Protein AF-A0A7C0UA45-F1 (afdb_monomer_lite)

Sequence (236 aa):
MNRAIDKLARYILLSPTHILISHQMMKLFKVNTFFPIVLLCSSLFSGCSTPKRYEKISPAFLVEKSHISLGYSVQVGAFSGLQNAAQLARCLQTQGIWAFYFKDSSGLYKVRFGNFPSRSFALNRARSLQRRGIIQKFYIIKPEPLARILSTKRGKTKLRNRIVRTAYSFIGLPYRWGGESPGTGFDCSGFTMAVYRLNGLNLPRSSYQQWRYGIPVSEGHLRAGDLVFFGTSGHG

Radius of gyration: 22.46 Å; chains: 1; bounding box: 45×49×75 Å

Secondary structure (DSSP, 8-state):
-THHHHHHHHHTT--SS--------S--------------------------------GGG---GGGSB--EEEEEEEESSHHHHHHHHHHHHHTT--EEEEE-TTS-EEEEEEEESSHHHHHHHHHHHHHTTS-S--EEEPPP-HHHHHTSHHHHHHHHHHHHHHHHTTTTPPB-TT-EETTTEE-HHHHHHHHHHHTTB---SSHHHHHTSS----GGG--TT------S----

pLDDT: mean 71.96, std 23.28, range [24.5, 98.12]

Structure (mmCIF, N/CA/C/O backbone):
data_AF-A0A7C0UA45-F1
#
_entry.id   AF-A0A7C0UA45-F1
#
loop_
_atom_site.group_PDB
_atom_site.id
_atom_site.type_symbol
_atom_site.label_atom_id
_atom_site.label_alt_id
_atom_site.label_comp_id
_atom_site.label_asym_id
_atom_site.label_entity_id
_atom_site.label_seq_id
_atom_site.pdbx_PDB_ins_code
_atom_site.Cartn_x
_atom_site.Cartn_y
_atom_site.Cartn_z
_atom_site.occupancy
_atom_site.B_iso_or_equiv
_atom_site.auth_seq_id
_atom_site.auth_comp_id
_atom_site.auth_asym_id
_atom_site.auth_atom_id
_atom_site.pdbx_PDB_model_num
ATOM 1 N N . MET A 1 1 ? -14.592 7.787 -19.543 1.00 41.22 1 MET A N 1
ATOM 2 C CA . MET A 1 1 ? -13.803 8.248 -18.376 1.00 41.22 1 MET A CA 1
ATOM 3 C C . MET A 1 1 ? -13.215 7.120 -17.510 1.00 41.22 1 MET A C 1
ATOM 5 O O . MET A 1 1 ? -12.116 7.313 -17.018 1.00 41.22 1 MET A O 1
ATOM 9 N N . ASN A 1 2 ? -13.825 5.926 -17.401 1.00 43.00 2 ASN A N 1
ATOM 10 C CA . ASN A 1 2 ? -13.278 4.793 -16.608 1.00 43.00 2 ASN A CA 1
ATOM 11 C C . ASN A 1 2 ? -12.119 4.003 -17.265 1.00 43.00 2 ASN A C 1
ATOM 13 O O . ASN A 1 2 ? -11.474 3.188 -16.619 1.00 43.00 2 ASN A O 1
ATOM 17 N N . ARG A 1 3 ? -11.796 4.264 -18.542 1.00 43.97 3 ARG A N 1
ATOM 18 C CA . ARG A 1 3 ? -10.819 3.462 -19.307 1.00 43.97 3 ARG A CA 1
ATOM 19 C C . ARG A 1 3 ? -9.350 3.677 -18.916 1.00 43.97 3 ARG A C 1
ATOM 21 O O . ARG A 1 3 ? -8.509 2.909 -19.364 1.00 43.97 3 ARG A O 1
ATOM 28 N N . ALA A 1 4 ? -9.010 4.715 -18.150 1.00 46.41 4 ALA A N 1
ATOM 29 C CA . ALA A 1 4 ? -7.613 5.031 -17.837 1.00 46.41 4 ALA A CA 1
ATOM 30 C C . ALA A 1 4 ? -7.010 4.060 -16.810 1.00 46.41 4 ALA A C 1
ATOM 32 O O . ALA A 1 4 ? -5.912 3.558 -17.030 1.00 46.41 4 ALA A O 1
ATOM 33 N N . ILE A 1 5 ? -7.747 3.734 -15.741 1.00 46.53 5 ILE A N 1
ATOM 34 C CA . ILE A 1 5 ? -7.313 2.725 -14.763 1.00 46.53 5 ILE A CA 1
ATOM 35 C C . ILE A 1 5 ? -7.372 1.329 -15.380 1.00 46.53 5 ILE A C 1
ATOM 37 O O . ILE A 1 5 ? -6.437 0.561 -15.201 1.00 46.53 5 ILE A O 1
ATOM 41 N N . ASP A 1 6 ? -8.382 1.032 -16.199 1.00 42.03 6 ASP A N 1
ATOM 42 C CA . ASP A 1 6 ? -8.454 -0.245 -16.921 1.00 42.03 6 ASP A CA 1
ATOM 43 C C . ASP A 1 6 ? -7.273 -0.424 -17.885 1.00 42.03 6 ASP A C 1
ATOM 45 O O . ASP A 1 6 ? -6.721 -1.517 -17.997 1.00 42.03 6 ASP A O 1
ATOM 49 N N . LYS A 1 7 ? -6.844 0.654 -18.555 1.00 44.16 7 LYS A N 1
ATOM 50 C CA . LYS A 1 7 ? -5.623 0.673 -19.366 1.00 44.16 7 LYS A CA 1
ATOM 51 C C . LYS A 1 7 ? -4.386 0.478 -18.489 1.00 44.16 7 LYS A C 1
ATOM 53 O O . LYS A 1 7 ? -3.625 -0.442 -18.749 1.00 44.16 7 LYS A O 1
ATOM 58 N N . LEU A 1 8 ? -4.200 1.261 -17.425 1.00 47.53 8 LEU A N 1
ATOM 59 C CA . LEU A 1 8 ? -3.046 1.140 -16.518 1.00 47.53 8 LEU A CA 1
ATOM 60 C C . LEU A 1 8 ? -2.941 -0.253 -15.874 1.00 47.53 8 LEU A C 1
ATOM 62 O O . LEU A 1 8 ? -1.856 -0.830 -15.830 1.00 47.53 8 LEU A O 1
ATOM 66 N N . ALA A 1 9 ? -4.066 -0.827 -15.443 1.00 39.72 9 ALA A N 1
ATOM 67 C CA . ALA A 1 9 ? -4.149 -2.183 -14.918 1.00 39.72 9 ALA A CA 1
ATOM 68 C C . ALA A 1 9 ? -3.777 -3.220 -15.984 1.00 39.72 9 ALA A C 1
ATOM 70 O O . ALA A 1 9 ? -3.068 -4.162 -15.659 1.00 39.72 9 ALA A O 1
ATOM 71 N N . ARG A 1 10 ? -4.172 -3.029 -17.252 1.00 37.59 10 ARG A N 1
ATOM 72 C CA . ARG A 1 10 ? -3.733 -3.864 -18.387 1.00 37.59 10 ARG A CA 1
ATOM 73 C C . ARG A 1 10 ? -2.244 -3.692 -18.721 1.00 37.59 10 ARG A C 1
ATOM 75 O O . ARG A 1 10 ? -1.616 -4.662 -19.127 1.00 37.59 10 ARG A O 1
ATOM 82 N N . TYR A 1 11 ? -1.654 -2.515 -18.507 1.00 44.12 11 TYR A N 1
ATOM 83 C CA . TYR A 1 11 ? -0.241 -2.244 -18.816 1.00 44.12 11 TYR A CA 1
ATOM 84 C C . TYR A 1 11 ? 0.752 -2.762 -17.759 1.00 44.12 11 TYR A C 1
ATOM 86 O O . TYR A 1 11 ? 1.863 -3.124 -18.126 1.00 44.12 11 TYR A O 1
ATOM 94 N N . ILE A 1 12 ? 0.351 -2.926 -16.489 1.00 43.06 12 ILE A N 1
ATOM 95 C CA . ILE A 1 12 ? 1.142 -3.664 -15.468 1.00 43.06 12 ILE A CA 1
ATOM 96 C C . ILE A 1 12 ? 1.314 -5.163 -15.842 1.00 43.06 12 ILE A C 1
ATOM 98 O O . ILE A 1 12 ? 2.102 -5.893 -15.230 1.00 43.06 12 ILE A O 1
ATOM 102 N N . LEU A 1 13 ? 0.575 -5.657 -16.844 1.00 39.91 13 LEU A N 1
ATOM 103 C CA . LEU A 1 13 ? 0.388 -7.086 -17.120 1.00 39.91 13 LEU A CA 1
ATOM 104 C C . LEU A 1 13 ? 1.052 -7.620 -18.390 1.00 39.91 13 LEU A C 1
ATOM 106 O O . LEU A 1 13 ? 0.998 -8.830 -18.605 1.00 39.91 13 LEU A O 1
ATOM 110 N N . LEU A 1 14 ? 1.668 -6.793 -19.234 1.00 30.03 14 LEU A N 1
ATOM 111 C CA . LEU A 1 14 ? 2.131 -7.268 -20.542 1.00 30.03 14 LEU A CA 1
ATOM 112 C C . LEU A 1 14 ? 3.532 -7.902 -20.498 1.00 30.03 14 LEU A C 1
ATOM 114 O O . LEU A 1 14 ? 4.531 -7.203 -20.370 1.00 30.03 14 LEU A O 1
ATOM 118 N N . SER A 1 15 ? 3.569 -9.238 -20.628 1.00 28.69 15 SER A N 1
ATOM 119 C CA . SER A 1 15 ? 4.400 -10.024 -21.574 1.00 28.69 15 SER A CA 1
ATOM 120 C C . SER A 1 15 ? 4.268 -11.538 -21.275 1.00 28.69 15 SER A C 1
ATOM 122 O O . SER A 1 15 ? 4.172 -11.875 -20.088 1.00 28.69 15 SER A O 1
ATOM 124 N N . PRO A 1 16 ? 4.306 -12.486 -22.248 1.00 36.22 16 PRO A N 1
ATOM 125 C CA . PRO A 1 16 ? 4.296 -12.388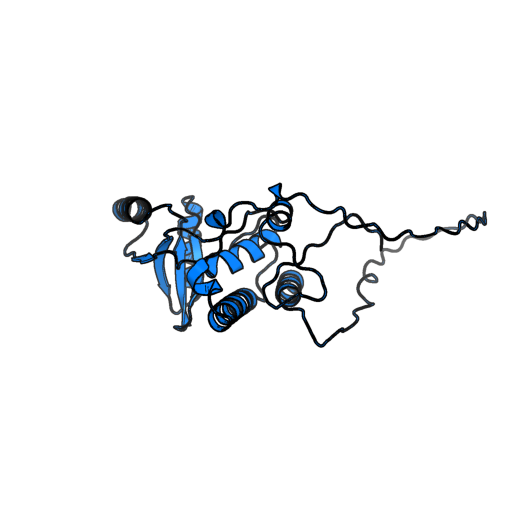 -23.718 1.00 36.22 16 PRO A CA 1
ATOM 126 C C . PRO A 1 16 ? 3.116 -13.186 -24.323 1.00 36.22 16 PRO A C 1
ATOM 128 O O . PRO A 1 16 ? 2.921 -14.335 -23.950 1.00 36.22 16 PRO A O 1
ATOM 131 N N . THR A 1 17 ? 2.319 -12.625 -25.241 1.00 29.80 17 THR A N 1
ATOM 132 C CA . THR A 1 17 ? 1.704 -13.382 -26.371 1.00 29.80 17 THR A CA 1
ATOM 133 C C . THR A 1 17 ? 0.721 -12.577 -27.213 1.00 29.80 17 THR A C 1
ATOM 135 O O . THR A 1 17 ? 0.488 -12.994 -28.338 1.00 29.80 17 THR A O 1
ATOM 138 N N . HIS A 1 18 ? 0.143 -11.454 -26.779 1.00 27.56 18 HIS A N 1
ATOM 139 C CA . HIS A 1 18 ? -0.811 -10.716 -27.630 1.00 27.56 18 HIS A CA 1
ATOM 140 C C . HIS A 1 18 ? -0.388 -9.260 -27.831 1.00 27.56 18 HIS A C 1
ATOM 142 O O . HIS A 1 18 ? -0.724 -8.367 -27.055 1.00 27.56 18 HIS A O 1
ATOM 148 N N . ILE A 1 19 ? 0.346 -9.046 -28.924 1.00 31.97 19 ILE A N 1
ATOM 149 C CA . ILE A 1 19 ? 0.344 -7.788 -29.666 1.00 31.97 19 ILE A CA 1
ATOM 150 C C . ILE A 1 19 ? -1.058 -7.670 -30.267 1.00 31.97 19 ILE A C 1
ATOM 152 O O . ILE A 1 19 ? -1.389 -8.373 -31.216 1.00 31.97 19 ILE A O 1
ATOM 156 N N . LEU A 1 20 ? -1.894 -6.799 -29.707 1.00 24.50 20 LEU A N 1
ATOM 157 C CA . LEU A 1 20 ? -3.017 -6.244 -30.452 1.00 24.50 20 LEU A CA 1
ATOM 158 C C . LEU A 1 20 ? -2.799 -4.746 -30.591 1.00 24.50 20 LEU A C 1
ATOM 160 O O . LEU A 1 20 ? -2.938 -3.955 -29.657 1.00 24.50 20 LEU A O 1
ATOM 164 N N . ILE A 1 21 ? -2.404 -4.424 -31.814 1.00 30.36 21 ILE A N 1
ATOM 165 C CA . ILE A 1 21 ? -2.443 -3.134 -32.476 1.00 30.36 21 ILE A CA 1
ATOM 166 C C . ILE A 1 21 ? -3.736 -2.404 -32.087 1.00 30.36 21 ILE A C 1
ATOM 168 O O . ILE A 1 21 ? -4.834 -2.897 -32.321 1.00 30.36 21 ILE A O 1
ATOM 172 N N . SER A 1 22 ? -3.614 -1.195 -31.543 1.00 25.88 22 SER A N 1
ATOM 173 C CA . SER A 1 22 ? -4.704 -0.216 -31.568 1.00 25.88 22 SER A CA 1
ATOM 174 C C . SER A 1 22 ? -4.201 1.044 -32.251 1.00 25.88 22 SER A C 1
ATOM 176 O O . SER A 1 22 ? -4.044 2.101 -31.641 1.00 25.88 22 SER A O 1
ATOM 178 N N . HIS A 1 23 ? -3.991 0.906 -33.553 1.00 29.02 23 HIS A N 1
ATOM 179 C CA . HIS A 1 23 ? -3.820 1.979 -34.519 1.00 29.02 23 HIS A CA 1
ATOM 180 C C . HIS A 1 23 ? -5.152 2.732 -34.718 1.00 29.02 23 HIS A C 1
ATOM 182 O O . HIS A 1 23 ? -5.668 2.790 -35.826 1.00 29.02 23 HIS A O 1
ATOM 188 N N . GLN A 1 24 ? -5.792 3.240 -33.653 1.00 29.00 24 GLN A N 1
ATOM 189 C CA . GLN A 1 24 ? -7.054 3.984 -33.791 1.00 29.00 24 GLN A CA 1
ATOM 190 C C . GLN A 1 24 ? -7.494 4.720 -32.512 1.00 29.00 24 GLN A C 1
ATOM 192 O O . GLN A 1 24 ? -8.498 4.367 -31.920 1.00 29.00 24 GLN A O 1
ATOM 197 N N . MET A 1 25 ? -6.799 5.762 -32.046 1.00 28.48 25 MET A N 1
ATOM 198 C CA . MET A 1 25 ? -7.367 6.672 -31.022 1.00 28.48 25 MET A CA 1
ATOM 199 C C . MET A 1 25 ? -6.808 8.103 -31.146 1.00 28.48 25 MET A C 1
ATOM 201 O O . MET A 1 25 ? -6.397 8.707 -30.163 1.00 28.48 25 MET A O 1
ATOM 205 N N . MET A 1 26 ? -6.816 8.663 -32.360 1.00 30.12 26 MET A N 1
ATOM 206 C CA . MET A 1 26 ? -6.538 10.093 -32.596 1.00 30.12 26 MET A CA 1
ATOM 207 C C . MET A 1 26 ? -7.471 10.722 -33.648 1.00 30.12 26 MET A C 1
ATOM 209 O O . MET A 1 26 ? -7.100 11.639 -34.369 1.00 30.12 26 MET A O 1
ATOM 213 N N . LYS A 1 27 ? -8.716 10.237 -33.747 1.00 32.53 27 LYS A N 1
ATOM 214 C CA . LYS A 1 27 ? -9.762 10.844 -34.591 1.00 32.53 27 LYS A CA 1
ATOM 215 C C . LYS A 1 27 ? -11.078 11.006 -33.833 1.00 32.53 27 LYS A C 1
ATOM 217 O O . LYS A 1 27 ? -12.082 10.449 -34.241 1.00 32.53 27 LYS A O 1
ATOM 222 N N . LEU A 1 28 ? -11.081 11.746 -32.726 1.00 32.34 28 LEU A N 1
ATOM 223 C CA . LEU A 1 28 ? -12.318 12.272 -32.128 1.00 32.34 28 LEU A CA 1
ATOM 224 C C . LEU A 1 28 ? -12.054 13.628 -31.460 1.00 32.34 28 LEU A C 1
ATOM 226 O O . LEU A 1 28 ? -12.252 13.784 -30.267 1.00 32.34 28 LEU A O 1
ATOM 230 N N . PHE A 1 29 ? -11.590 14.595 -32.249 1.00 30.20 29 PHE A N 1
ATOM 231 C CA . PHE A 1 29 ? -11.772 16.028 -32.000 1.00 30.20 29 PHE A CA 1
ATOM 232 C C . PHE A 1 29 ? -11.823 16.717 -33.370 1.00 30.20 29 PHE A C 1
ATOM 234 O O . PHE A 1 29 ? -10.831 17.242 -33.862 1.00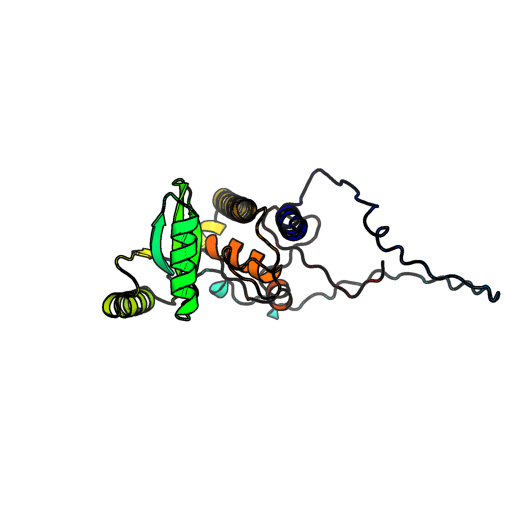 30.20 29 PHE A O 1
ATOM 241 N N . LYS A 1 30 ? -12.977 16.626 -34.042 1.00 32.88 30 LYS A N 1
ATOM 242 C CA . LYS A 1 30 ? -13.327 17.539 -35.136 1.00 32.88 30 LYS A CA 1
ATOM 243 C C . LYS A 1 30 ? -14.066 18.708 -34.491 1.00 32.88 30 LYS A C 1
ATOM 245 O O . LYS A 1 30 ? -15.228 18.557 -34.129 1.00 32.88 30 LYS A O 1
ATOM 250 N N . VAL A 1 31 ? -13.391 19.842 -34.342 1.00 36.19 31 VAL A N 1
ATOM 251 C CA . VAL A 1 31 ? -14.065 21.142 -34.325 1.00 36.19 31 VAL A CA 1
ATOM 252 C C . VAL A 1 31 ? -13.717 21.816 -35.641 1.00 36.19 31 VAL A C 1
ATOM 254 O O . VAL A 1 31 ? -12.576 21.804 -36.093 1.00 36.19 31 VAL A O 1
ATOM 257 N N . ASN A 1 32 ? -14.781 22.261 -36.283 1.00 33.38 32 ASN A N 1
ATOM 258 C CA . ASN A 1 32 ? -14.880 22.726 -37.645 1.00 33.38 32 ASN A CA 1
ATOM 259 C C . ASN A 1 32 ? -14.657 24.242 -37.651 1.00 33.38 32 ASN A C 1
ATOM 261 O O . ASN A 1 32 ? -15.482 24.953 -37.085 1.00 33.38 32 ASN A O 1
ATOM 265 N N . THR A 1 33 ? -13.604 24.734 -38.299 1.00 39.75 33 THR A N 1
ATOM 266 C CA . THR A 1 33 ? -13.563 26.098 -38.844 1.00 39.75 33 THR A CA 1
ATOM 267 C C . THR A 1 33 ? -12.785 26.089 -40.159 1.00 39.75 33 THR A C 1
ATOM 269 O O . THR A 1 33 ? -11.808 25.367 -40.337 1.00 39.75 33 THR A O 1
ATOM 272 N N . PHE A 1 34 ? -13.339 26.827 -41.112 1.00 35.25 34 PHE A N 1
ATOM 273 C CA . PHE A 1 34 ? -13.115 26.803 -42.555 1.00 35.25 34 PHE A CA 1
ATOM 274 C C . PHE A 1 34 ? -12.186 27.972 -42.976 1.00 35.25 34 PHE A C 1
ATOM 276 O O . PHE A 1 34 ? -12.132 28.964 -42.251 1.00 35.25 34 PHE A O 1
ATOM 283 N N . PHE A 1 35 ? -11.602 27.873 -44.190 1.00 35.06 35 PHE A N 1
ATOM 284 C CA . PHE A 1 35 ? -10.962 28.916 -45.052 1.00 35.06 35 PHE A CA 1
ATOM 285 C C . PHE A 1 35 ? -9.422 29.181 -44.957 1.00 35.06 35 PHE A C 1
ATOM 287 O O . PHE A 1 35 ? -8.839 28.956 -43.903 1.00 35.06 35 PHE A O 1
ATOM 294 N N . PRO A 1 36 ? -8.720 29.575 -46.061 1.00 44.75 36 PRO A N 1
ATOM 295 C CA . PRO A 1 36 ? -8.147 28.662 -47.069 1.00 44.75 36 PRO A CA 1
ATOM 296 C C . PRO A 1 36 ? -6.617 28.825 -47.329 1.00 44.75 36 PRO A C 1
ATOM 298 O O . PRO A 1 36 ? -5.997 29.821 -46.980 1.00 44.7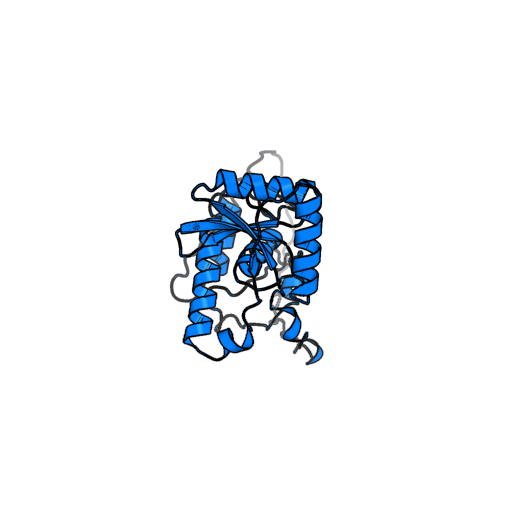5 36 PRO A O 1
ATOM 301 N N . ILE A 1 37 ? -6.062 27.809 -48.005 1.00 44.84 37 ILE A N 1
ATOM 302 C CA . ILE A 1 37 ? -4.958 27.762 -48.998 1.00 44.84 37 ILE A CA 1
ATOM 303 C C . ILE A 1 37 ? -3.949 28.934 -49.045 1.00 44.84 37 ILE A C 1
ATOM 305 O O . ILE A 1 37 ? -4.251 29.985 -49.603 1.00 44.84 37 ILE A O 1
ATOM 309 N N . VAL A 1 38 ? -2.684 28.643 -48.698 1.00 38.81 38 VAL A N 1
ATOM 310 C CA . VAL A 1 38 ? -1.497 29.151 -49.417 1.00 38.81 38 VAL A CA 1
ATOM 311 C C . VAL A 1 38 ? -0.489 28.008 -49.613 1.00 38.81 38 VAL A C 1
ATOM 313 O O . VAL A 1 38 ? -0.091 27.319 -48.677 1.00 38.81 38 VAL A O 1
ATOM 316 N N . LEU A 1 39 ? -0.139 27.813 -50.880 1.00 42.56 39 LEU A N 1
ATOM 317 C CA . LEU A 1 39 ? 0.869 26.932 -51.468 1.00 42.56 39 LEU A CA 1
ATOM 318 C C . LEU A 1 39 ? 2.278 27.501 -51.209 1.00 42.56 39 LEU A C 1
ATOM 320 O O . LEU A 1 39 ? 2.462 28.679 -51.488 1.00 42.56 39 LEU A O 1
ATOM 324 N N . LEU A 1 40 ? 3.256 26.696 -50.761 1.00 39.22 40 LEU A N 1
ATOM 325 C CA . LEU A 1 40 ? 4.584 26.520 -51.396 1.00 39.22 40 LEU A CA 1
ATOM 326 C C . LEU A 1 40 ? 5.600 25.777 -50.503 1.00 39.22 40 LEU A C 1
ATOM 328 O O . LEU A 1 40 ? 5.567 25.853 -49.281 1.00 39.22 40 LEU A O 1
ATOM 332 N N . CYS A 1 41 ? 6.595 25.213 -51.193 1.00 34.31 41 CYS A N 1
ATOM 333 C CA . CYS A 1 41 ? 7.947 24.865 -50.744 1.00 34.31 41 CYS A CA 1
ATOM 334 C C . CYS A 1 41 ? 8.219 23.433 -50.248 1.00 34.31 41 CYS A C 1
ATOM 336 O O . CYS A 1 41 ? 8.275 23.108 -49.066 1.00 34.31 41 CYS A O 1
ATOM 338 N N . SER A 1 42 ? 8.517 22.605 -51.248 1.00 45.34 42 SER A N 1
ATOM 339 C CA . SER A 1 42 ? 9.434 21.468 -51.228 1.00 45.34 42 SER A CA 1
ATOM 340 C C . SER A 1 42 ? 10.741 21.727 -50.463 1.00 45.34 42 SER A C 1
ATOM 342 O O . SER A 1 42 ? 11.506 22.618 -50.825 1.00 45.34 42 SER A O 1
ATOM 344 N N . SER A 1 43 ? 11.066 20.863 -49.499 1.00 43.75 43 SER A N 1
ATOM 345 C CA . SER A 1 43 ? 12.454 20.504 -49.180 1.00 43.75 43 SER A CA 1
ATOM 346 C C . SER A 1 43 ? 12.514 19.108 -48.555 1.00 43.75 43 SER A C 1
ATOM 348 O O . SER A 1 43 ? 11.928 18.823 -47.513 1.00 43.75 43 SER A O 1
ATOM 350 N N . LEU A 1 44 ? 13.204 18.213 -49.260 1.00 48.62 44 LEU A N 1
ATOM 351 C CA . LEU A 1 44 ? 13.628 16.906 -48.783 1.00 48.62 44 LEU A CA 1
ATOM 352 C C . LEU A 1 44 ? 14.742 17.123 -47.752 1.00 48.62 44 LEU A C 1
ATOM 354 O O . LEU A 1 44 ? 15.837 17.537 -48.119 1.00 48.62 44 LEU A O 1
ATOM 358 N N . PHE A 1 45 ? 14.488 16.806 -46.485 1.00 42.88 45 PHE A N 1
ATOM 359 C CA . PHE A 1 45 ? 15.555 16.527 -45.528 1.00 42.88 45 PHE A CA 1
ATOM 360 C C . PHE A 1 45 ? 15.410 15.090 -45.042 1.00 42.88 45 PHE A C 1
ATOM 362 O O . PHE A 1 45 ? 14.552 14.758 -44.224 1.00 42.88 45 PHE A O 1
ATOM 369 N N . SER A 1 46 ? 16.269 14.229 -45.584 1.00 42.03 46 SER A N 1
ATOM 370 C CA . SER A 1 46 ? 16.518 12.874 -45.107 1.00 42.03 46 SER A CA 1
ATOM 371 C C . SER A 1 46 ? 17.080 12.934 -43.685 1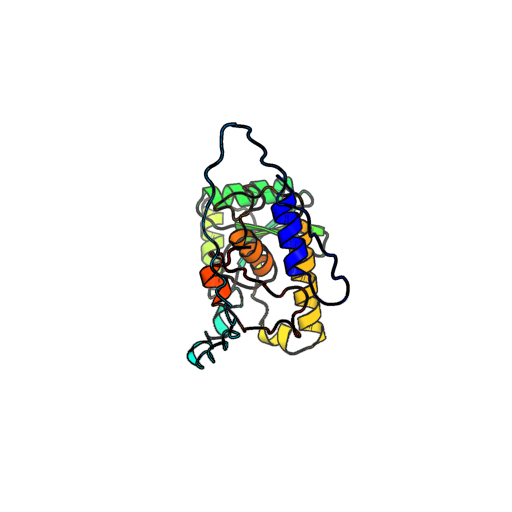.00 42.03 46 SER A C 1
ATOM 373 O O . SER A 1 46 ? 18.285 13.057 -43.476 1.00 42.03 46 SER A O 1
ATOM 375 N N 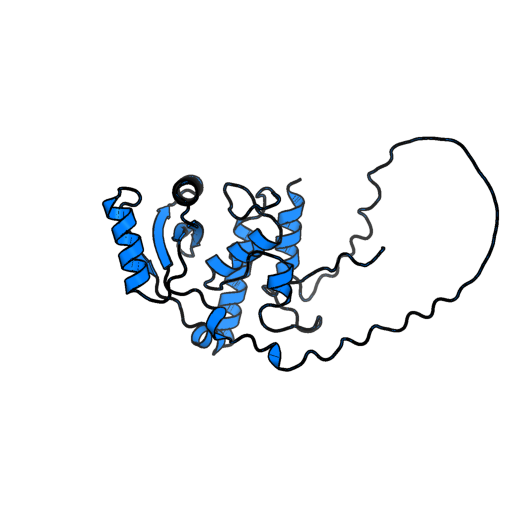. GLY A 1 47 ? 16.199 12.874 -42.689 1.00 32.97 47 GLY A N 1
ATOM 376 C CA . GLY A 1 47 ? 16.581 12.702 -41.294 1.00 32.97 47 GLY A CA 1
ATOM 377 C C . GLY A 1 47 ? 17.001 11.257 -41.032 1.00 32.97 47 GLY A C 1
ATOM 378 O O . GLY A 1 47 ? 16.158 10.407 -40.751 1.00 32.97 47 GLY A O 1
ATOM 379 N N . CYS A 1 48 ? 18.303 10.970 -41.101 1.00 37.59 48 CYS A N 1
ATOM 380 C CA . CYS A 1 48 ? 18.869 9.740 -40.549 1.00 37.59 48 CYS A CA 1
ATOM 381 C C . CYS A 1 48 ? 18.607 9.703 -39.036 1.00 37.59 48 CYS A C 1
ATOM 383 O O . CYS A 1 48 ? 19.257 10.401 -38.259 1.00 37.59 48 CYS A O 1
ATOM 385 N N . SER A 1 49 ? 17.650 8.877 -38.614 1.00 36.22 49 SER A N 1
ATOM 386 C CA . SER A 1 49 ? 17.409 8.578 -37.204 1.00 36.22 49 SER A CA 1
ATOM 387 C C . SER A 1 49 ? 18.517 7.661 -36.696 1.00 36.22 49 SER A C 1
ATOM 389 O O . SER A 1 49 ? 18.499 6.453 -36.925 1.00 36.22 49 SER A O 1
ATOM 391 N N . THR A 1 50 ? 19.505 8.227 -36.010 1.00 38.53 50 THR A N 1
ATOM 392 C CA . THR A 1 50 ? 20.454 7.443 -35.218 1.00 38.53 50 THR A CA 1
ATOM 393 C C . THR A 1 50 ? 19.728 6.872 -33.992 1.00 38.53 50 THR A C 1
ATOM 395 O O . THR A 1 50 ? 19.036 7.609 -33.283 1.00 38.53 50 THR A O 1
ATOM 398 N N . PRO A 1 51 ? 19.841 5.564 -33.698 1.00 33.50 51 PRO A N 1
ATOM 399 C CA . PRO A 1 51 ? 19.244 5.005 -32.494 1.00 33.50 51 PRO A CA 1
ATOM 400 C C . PRO A 1 51 ? 19.950 5.593 -31.265 1.00 33.50 51 PRO A C 1
ATOM 402 O O . PRO A 1 51 ? 21.174 5.515 -31.142 1.00 33.50 51 PRO A O 1
ATOM 405 N N . LYS A 1 52 ? 19.185 6.189 -30.339 1.00 29.58 52 LYS A N 1
ATOM 406 C CA . LYS A 1 52 ? 19.727 6.684 -29.066 1.00 29.58 52 LYS A CA 1
ATOM 407 C C . LYS A 1 52 ? 20.351 5.520 -28.294 1.00 29.58 52 LYS A C 1
ATOM 409 O O . LYS A 1 52 ? 19.657 4.628 -27.811 1.00 29.58 52 LYS A O 1
ATOM 414 N N . ARG A 1 53 ? 21.677 5.555 -28.158 1.00 26.05 53 ARG A N 1
ATOM 415 C CA . ARG A 1 53 ? 22.455 4.685 -27.273 1.00 26.05 53 ARG A CA 1
ATOM 416 C C . ARG A 1 53 ? 21.993 4.936 -25.836 1.00 26.05 53 ARG A C 1
ATOM 418 O O . ARG A 1 53 ? 22.181 6.035 -25.323 1.00 26.05 53 ARG A O 1
ATOM 425 N N . TYR A 1 54 ? 21.370 3.943 -25.203 1.00 34.88 54 TYR A N 1
ATOM 426 C CA . TYR A 1 54 ? 21.032 4.012 -23.780 1.00 34.88 54 TYR A CA 1
ATOM 427 C C . TYR A 1 54 ? 22.337 4.154 -22.987 1.00 34.88 54 TYR A C 1
ATOM 429 O O . TYR A 1 54 ? 23.184 3.258 -23.000 1.00 34.88 54 TYR A O 1
ATOM 437 N N . GLU A 1 55 ? 22.526 5.313 -22.362 1.00 35.25 55 GLU A N 1
ATOM 438 C CA . GLU A 1 55 ? 23.700 5.607 -21.552 1.00 35.25 55 GLU A CA 1
ATOM 439 C C . GLU A 1 55 ? 23.755 4.625 -20.375 1.00 35.25 55 GLU A C 1
ATOM 441 O O . GLU A 1 55 ? 22.759 4.362 -19.695 1.00 35.25 55 GLU A O 1
ATOM 446 N N . LYS A 1 56 ? 24.918 4.001 -20.186 1.00 37.47 56 LYS A N 1
ATOM 447 C CA . LYS A 1 56 ? 25.138 2.949 -19.194 1.00 37.47 56 LYS A CA 1
ATOM 448 C C . LYS A 1 56 ? 25.096 3.585 -17.801 1.00 37.47 56 LYS A C 1
ATOM 450 O O . LYS A 1 56 ? 26.083 4.157 -17.352 1.00 37.47 56 LYS A O 1
ATOM 455 N N . ILE A 1 57 ? 23.942 3.519 -17.138 1.00 38.91 57 ILE A N 1
ATOM 456 C CA . ILE A 1 57 ? 23.735 4.116 -15.811 1.00 38.91 57 ILE A CA 1
ATOM 457 C C . ILE A 1 57 ? 24.731 3.505 -14.807 1.00 38.91 57 ILE A C 1
ATOM 459 O O . ILE A 1 57 ? 24.805 2.287 -14.642 1.00 38.91 57 ILE A O 1
ATOM 463 N N . SER A 1 58 ? 25.504 4.384 -14.161 1.00 35.75 58 SER A N 1
ATOM 464 C CA . SER A 1 58 ? 26.561 4.091 -13.183 1.00 35.75 58 SER A CA 1
ATOM 465 C C . SER A 1 58 ? 26.042 3.372 -11.910 1.00 35.75 58 SER A C 1
ATOM 467 O O . SER A 1 58 ? 24.884 3.573 -11.528 1.00 35.75 58 SER A O 1
ATOM 469 N N . PRO A 1 59 ? 26.878 2.569 -11.205 1.00 40.84 59 PRO A N 1
ATOM 470 C CA . PRO A 1 59 ? 26.502 1.733 -10.048 1.00 40.84 59 PRO A CA 1
ATOM 471 C C . PRO A 1 59 ? 25.865 2.446 -8.842 1.00 40.84 59 PRO A C 1
ATOM 473 O O . PRO A 1 59 ? 25.318 1.778 -7.966 1.00 40.84 59 PRO A O 1
ATOM 476 N N . ALA A 1 60 ? 25.866 3.782 -8.801 1.00 38.00 60 ALA A N 1
ATOM 477 C CA . ALA A 1 60 ? 25.155 4.572 -7.788 1.00 38.00 60 ALA A CA 1
ATOM 478 C C . ALA A 1 60 ? 23.617 4.383 -7.817 1.00 38.00 60 ALA A C 1
ATOM 480 O O . ALA A 1 60 ? 22.922 4.816 -6.901 1.00 38.00 60 ALA A O 1
ATOM 481 N N . PHE A 1 61 ? 23.077 3.709 -8.843 1.00 40.81 61 PHE A N 1
ATOM 482 C CA . PHE A 1 61 ? 21.664 3.318 -8.950 1.00 40.81 61 PHE A CA 1
ATOM 483 C C . PHE A 1 61 ? 21.284 2.086 -8.108 1.00 40.81 61 PHE A C 1
ATOM 485 O O . PHE A 1 61 ? 20.121 1.689 -8.062 1.00 40.81 61 PHE A O 1
ATOM 492 N N . LEU A 1 62 ? 22.229 1.486 -7.385 1.00 38.78 62 LEU A N 1
ATOM 493 C CA . LEU A 1 62 ? 21.913 0.529 -6.327 1.00 38.78 62 LEU A CA 1
ATOM 494 C C . LEU A 1 62 ? 21.403 1.275 -5.085 1.00 38.78 62 LEU A C 1
ATOM 496 O O . LEU A 1 62 ? 21.976 1.156 -4.006 1.00 38.78 62 LEU A O 1
ATOM 500 N N . VAL A 1 63 ? 20.318 2.047 -5.238 1.00 43.66 63 VAL A N 1
ATOM 501 C CA . VAL A 1 63 ? 19.539 2.544 -4.102 1.00 43.66 63 VAL A CA 1
ATOM 502 C C . VAL A 1 63 ? 19.184 1.321 -3.272 1.00 43.66 63 VAL A C 1
ATOM 504 O O . VAL A 1 63 ? 18.572 0.363 -3.751 1.00 43.66 63 VAL A O 1
ATOM 507 N N . GLU A 1 64 ? 19.705 1.335 -2.056 1.00 43.78 64 GLU A N 1
ATOM 508 C CA . GLU A 1 64 ? 19.866 0.188 -1.190 1.00 43.78 64 GLU A CA 1
ATOM 509 C C . GLU A 1 64 ? 18.560 -0.623 -1.097 1.00 43.78 64 GLU A C 1
ATOM 511 O O . GLU A 1 64 ? 17.481 -0.101 -0.796 1.00 43.78 64 GLU A O 1
ATOM 516 N N . LYS A 1 65 ? 18.646 -1.932 -1.374 1.00 45.94 65 LYS A N 1
ATOM 517 C CA . LYS A 1 65 ? 17.518 -2.890 -1.357 1.00 45.94 65 LYS A CA 1
ATOM 518 C C . LYS A 1 65 ? 16.709 -2.874 -0.040 1.00 45.94 65 LYS A C 1
ATOM 520 O O . LYS A 1 65 ? 15.631 -3.468 0.009 1.00 45.94 65 LYS A O 1
ATOM 525 N N . SER A 1 66 ? 17.218 -2.209 1.000 1.00 48.22 66 SER A N 1
ATOM 526 C CA . SER A 1 66 ? 16.640 -1.991 2.329 1.00 48.22 66 SER A CA 1
ATOM 527 C C . SER A 1 66 ? 15.362 -1.133 2.332 1.00 48.22 66 SER A C 1
ATOM 529 O O . SER A 1 66 ? 14.521 -1.325 3.208 1.00 48.22 66 SER A O 1
ATOM 531 N N . HIS A 1 67 ? 15.143 -0.253 1.346 1.00 57.56 67 HIS A N 1
ATOM 532 C CA . HIS A 1 67 ? 14.010 0.693 1.368 1.00 57.56 67 HIS A CA 1
ATOM 533 C C . HIS A 1 67 ? 12.721 0.208 0.677 1.00 57.56 67 HIS A C 1
ATOM 535 O O . HIS A 1 67 ? 11.680 0.860 0.804 1.00 57.56 67 HIS A O 1
ATOM 541 N N . ILE A 1 68 ? 12.766 -0.919 -0.046 1.00 65.06 68 ILE A N 1
ATOM 542 C CA . ILE A 1 68 ? 11.627 -1.387 -0.858 1.00 65.06 68 ILE A CA 1
ATOM 543 C C . ILE A 1 68 ? 10.584 -2.106 0.003 1.00 65.06 68 ILE A C 1
ATOM 545 O O . ILE A 1 68 ? 9.393 -2.029 -0.286 1.00 65.06 68 ILE A O 1
ATOM 549 N N . SER A 1 69 ? 10.982 -2.817 1.059 1.00 68.56 69 SER A N 1
ATOM 550 C CA . SER A 1 69 ? 10.007 -3.453 1.948 1.00 68.56 69 SER A CA 1
ATOM 551 C C . SER A 1 69 ? 9.333 -2.412 2.829 1.00 68.56 69 SER A C 1
ATOM 553 O O . SER A 1 69 ? 10.009 -1.603 3.464 1.00 68.56 69 SER A O 1
ATOM 555 N N . LEU A 1 70 ? 8.006 -2.477 2.938 1.00 74.19 70 LEU A N 1
ATOM 556 C CA . LEU A 1 70 ? 7.330 -1.825 4.052 1.00 74.19 70 LEU A CA 1
ATOM 557 C C . LEU A 1 70 ? 7.897 -2.356 5.364 1.00 74.19 70 LEU A C 1
ATOM 559 O O . LEU A 1 70 ? 8.164 -3.547 5.485 1.00 74.19 70 LEU A O 1
ATOM 563 N N . GLY A 1 71 ? 8.034 -1.471 6.339 1.00 84.50 71 GLY A N 1
ATOM 564 C CA . GLY A 1 71 ? 8.201 -1.805 7.738 1.00 84.50 71 GLY A CA 1
ATOM 565 C C . GLY A 1 71 ? 6.895 -2.307 8.356 1.00 84.50 71 GLY A C 1
ATOM 566 O O . GLY A 1 71 ? 5.971 -2.784 7.691 1.00 84.50 71 GLY A O 1
ATOM 567 N N . TYR A 1 72 ? 6.809 -2.204 9.674 1.00 90.38 72 TYR A N 1
ATOM 568 C CA . TYR A 1 72 ? 5.626 -2.603 10.422 1.00 90.38 72 TYR A CA 1
ATOM 569 C C . TYR A 1 72 ? 4.419 -1.753 10.019 1.00 90.38 72 TYR A C 1
ATOM 571 O O . TYR A 1 72 ? 4.523 -0.543 9.839 1.00 90.38 72 TYR A O 1
ATOM 579 N N . SER A 1 73 ? 3.247 -2.369 9.926 1.00 91.81 73 SER A N 1
ATOM 580 C CA . SER A 1 73 ? 1.988 -1.650 9.700 1.00 91.81 73 SER A CA 1
ATOM 581 C C . SER A 1 73 ? 0.960 -2.023 10.758 1.00 91.81 73 SER A C 1
ATOM 583 O O . SER A 1 73 ? 1.120 -3.000 11.493 1.00 91.81 73 SER A O 1
ATOM 585 N N . VAL A 1 74 ? -0.090 -1.219 10.872 1.00 94.69 74 VAL A N 1
ATOM 586 C CA . VAL A 1 74 ? -1.171 -1.431 11.835 1.00 94.69 74 VAL A CA 1
ATOM 587 C C . VAL A 1 74 ? -2.439 -1.742 11.058 1.00 94.69 74 VAL A C 1
ATOM 589 O O . VAL A 1 74 ? -2.888 -0.927 10.257 1.00 94.69 74 VAL A O 1
ATOM 592 N N . GLN A 1 75 ? -3.018 -2.917 11.288 1.00 95.69 75 GLN A N 1
ATOM 593 C CA . GLN A 1 75 ? -4.326 -3.291 10.761 1.00 95.69 75 GLN A CA 1
ATOM 594 C C . GLN A 1 75 ? -5.408 -2.936 11.772 1.00 95.69 75 GLN A C 1
ATOM 596 O O . GLN A 1 75 ? -5.314 -3.342 12.924 1.00 95.69 75 GLN A O 1
ATOM 601 N N . VAL A 1 76 ? -6.434 -2.216 11.332 1.00 96.56 76 VAL A N 1
ATOM 602 C CA . VAL A 1 76 ? -7.479 -1.636 12.201 1.00 96.56 76 VAL A CA 1
ATOM 603 C C . VAL A 1 76 ? -8.893 -2.068 11.838 1.00 96.56 76 VAL A C 1
ATOM 605 O O . VAL A 1 76 ? -9.844 -1.717 12.524 1.00 96.56 76 VAL A O 1
ATOM 608 N N . GLY A 1 77 ? -9.043 -2.850 10.770 1.00 94.44 77 GLY A N 1
ATOM 609 C CA . GLY A 1 77 ? -10.333 -3.389 10.367 1.00 94.44 77 GLY A CA 1
ATOM 610 C C . GLY A 1 77 ? -10.196 -4.537 9.379 1.00 94.44 77 GLY A C 1
ATOM 611 O O . GLY A 1 77 ? -9.184 -4.656 8.679 1.00 94.44 77 GLY A O 1
ATOM 612 N N . ALA A 1 78 ? -11.220 -5.382 9.347 1.00 94.94 78 ALA A N 1
ATOM 613 C CA . ALA A 1 78 ? -11.419 -6.442 8.371 1.00 94.94 78 ALA A CA 1
ATOM 614 C C . ALA A 1 78 ? -12.927 -6.569 8.132 1.00 94.94 78 ALA A C 1
ATOM 616 O O . ALA A 1 78 ? -13.668 -6.922 9.045 1.00 94.94 78 ALA A O 1
ATOM 617 N N . PHE A 1 79 ? -13.377 -6.233 6.927 1.00 94.38 79 PHE A N 1
ATOM 618 C CA . PHE A 1 79 ? -14.795 -6.092 6.602 1.00 94.38 79 PHE A CA 1
ATOM 619 C C . PHE A 1 79 ? -15.179 -7.018 5.454 1.00 94.38 79 PHE A C 1
ATOM 621 O O . PHE A 1 79 ? -14.414 -7.176 4.508 1.00 94.38 79 PHE A O 1
ATOM 628 N N . SER A 1 80 ? -16.373 -7.603 5.490 1.00 92.75 80 SER A N 1
ATOM 629 C CA . SER A 1 80 ? -16.936 -8.309 4.330 1.00 92.75 80 SER A CA 1
ATOM 630 C C . SER A 1 80 ? -17.316 -7.335 3.206 1.00 92.75 80 SER A C 1
ATOM 632 O O . SER A 1 80 ? -17.107 -7.631 2.032 1.00 92.75 80 SER A O 1
ATOM 634 N N . GLY A 1 81 ? -17.817 -6.147 3.564 1.00 88.56 81 GLY A N 1
ATOM 635 C CA . GLY A 1 81 ? -18.218 -5.094 2.631 1.00 88.56 81 GLY A CA 1
ATOM 636 C C . GLY A 1 81 ? -17.107 -4.087 2.312 1.00 88.56 81 GLY A C 1
ATOM 637 O O . GLY A 1 81 ? -16.487 -3.517 3.212 1.00 88.56 81 GLY A O 1
ATOM 638 N N . LEU A 1 82 ? -16.925 -3.803 1.019 1.00 83.69 82 LEU A N 1
ATOM 639 C CA . LEU A 1 82 ? -16.002 -2.789 0.491 1.00 83.69 82 LEU A CA 1
ATOM 640 C C . LEU A 1 82 ? -16.234 -1.397 1.104 1.00 83.69 82 LEU A C 1
ATOM 642 O O . LEU A 1 82 ? -15.283 -0.714 1.479 1.00 83.69 82 LEU A O 1
ATOM 646 N N . GLN A 1 83 ? -17.500 -0.985 1.213 1.00 85.75 83 GLN A N 1
ATOM 647 C CA . GLN A 1 83 ? -17.880 0.365 1.640 1.00 85.75 83 GLN A CA 1
ATOM 648 C C . GLN A 1 83 ? -17.443 0.657 3.081 1.00 85.75 83 GLN A C 1
ATOM 650 O O . GLN A 1 83 ? -16.896 1.725 3.338 1.00 85.75 83 GLN A O 1
ATOM 655 N N . ASN A 1 84 ? -17.570 -0.313 3.991 1.00 91.94 84 ASN A N 1
ATOM 656 C CA . ASN A 1 84 ? -17.136 -0.170 5.386 1.00 91.94 84 ASN A CA 1
ATOM 657 C C . ASN A 1 84 ? -15.619 0.044 5.485 1.00 91.94 84 ASN A C 1
ATOM 659 O O . ASN A 1 84 ? -15.145 0.933 6.194 1.00 91.94 84 ASN A O 1
ATOM 663 N N . ALA A 1 85 ? -14.847 -0.731 4.716 1.00 89.19 85 ALA A N 1
ATOM 664 C CA . ALA A 1 85 ? -13.398 -0.570 4.652 1.00 89.19 85 ALA A CA 1
ATOM 665 C C . ALA A 1 85 ? -13.001 0.794 4.061 1.00 89.19 85 ALA A C 1
ATOM 667 O O . ALA A 1 85 ? -12.094 1.452 4.575 1.00 89.19 85 ALA A O 1
ATOM 668 N N . ALA A 1 86 ? -13.707 1.234 3.016 1.00 85.19 86 ALA A N 1
ATOM 669 C CA . ALA A 1 86 ? -13.484 2.523 2.375 1.00 85.19 86 ALA A CA 1
ATOM 670 C C . ALA A 1 86 ? -13.806 3.703 3.295 1.00 85.19 86 ALA A C 1
ATOM 672 O O . ALA A 1 86 ? -13.027 4.652 3.368 1.00 85.19 86 ALA A O 1
ATOM 673 N N . GLN A 1 87 ? -14.918 3.630 4.026 1.00 89.75 87 GLN A N 1
ATOM 674 C CA . GLN A 1 87 ? -15.313 4.648 4.992 1.00 89.75 87 GLN A CA 1
ATOM 675 C C . GLN A 1 87 ? -14.297 4.753 6.128 1.00 89.75 87 GLN A C 1
ATOM 677 O O . GLN A 1 87 ? -13.826 5.855 6.394 1.00 89.75 87 GLN A O 1
ATOM 682 N N . LEU A 1 88 ? -13.880 3.631 6.730 1.00 92.19 88 LEU A N 1
ATOM 683 C CA . LEU A 1 88 ? -12.862 3.659 7.783 1.00 92.19 88 LEU A CA 1
ATOM 684 C C . LEU A 1 88 ? -11.539 4.252 7.278 1.00 92.19 88 LEU A C 1
ATOM 686 O O . LEU A 1 88 ? -10.953 5.103 7.946 1.00 92.19 88 LEU A O 1
ATOM 690 N N . ALA A 1 89 ? -11.070 3.832 6.100 1.00 88.31 89 ALA A N 1
ATOM 691 C CA . ALA A 1 89 ? -9.847 4.378 5.515 1.00 88.31 89 ALA A CA 1
ATOM 692 C C . ALA A 1 89 ? -9.960 5.893 5.285 1.00 88.31 89 ALA A C 1
ATOM 694 O O . ALA A 1 89 ? -9.050 6.627 5.662 1.00 88.31 89 ALA A O 1
ATOM 695 N N . ARG A 1 90 ? -11.096 6.366 4.756 1.00 85.88 90 ARG A N 1
ATOM 696 C CA . ARG A 1 90 ? -11.369 7.796 4.565 1.00 85.88 90 ARG A CA 1
ATOM 697 C C . ARG A 1 90 ? -11.375 8.553 5.892 1.00 85.88 90 ARG A C 1
ATOM 699 O O . ARG A 1 90 ? -10.725 9.587 5.988 1.00 85.88 90 ARG A O 1
ATOM 706 N N . CYS A 1 91 ? -12.040 8.038 6.927 1.00 90.75 91 CYS A N 1
ATOM 707 C CA . CYS A 1 91 ? -12.040 8.653 8.258 1.00 90.75 91 CYS A CA 1
ATOM 708 C C . CYS A 1 91 ? -10.613 8.808 8.806 1.00 90.75 91 CYS A C 1
ATOM 710 O O . CYS A 1 91 ? -10.247 9.877 9.286 1.00 90.75 91 CYS A O 1
ATOM 712 N N . LEU A 1 92 ? -9.765 7.789 8.663 1.00 91.12 92 LEU A N 1
ATOM 713 C CA . LEU A 1 92 ? -8.359 7.873 9.067 1.00 91.12 92 LEU A CA 1
ATOM 714 C C . LEU A 1 92 ? -7.586 8.908 8.237 1.00 91.12 92 LEU A C 1
ATOM 716 O O . LEU A 1 92 ? -6.863 9.728 8.800 1.00 91.12 92 LEU A O 1
ATOM 720 N N . GLN A 1 93 ? -7.784 8.932 6.920 1.00 85.31 93 GLN A N 1
ATOM 721 C CA . GLN A 1 93 ? -7.140 9.899 6.027 1.00 85.31 93 GLN A CA 1
ATOM 722 C C . GLN A 1 93 ? -7.522 11.344 6.364 1.00 85.31 93 GLN A C 1
ATOM 724 O O . GLN A 1 93 ? -6.641 12.197 6.412 1.00 85.31 93 GLN A O 1
ATOM 729 N N . THR A 1 94 ? -8.790 11.617 6.698 1.00 85.50 94 THR A N 1
ATOM 730 C CA . THR A 1 94 ? -9.225 12.956 7.148 1.00 85.50 94 THR A CA 1
ATOM 731 C C . THR A 1 94 ? -8.561 13.398 8.455 1.00 85.50 94 THR A C 1
ATOM 733 O O . THR A 1 94 ? -8.470 14.587 8.726 1.00 85.50 94 THR A O 1
ATOM 736 N N . GLN A 1 95 ? -8.040 12.453 9.241 1.00 87.56 95 GLN A N 1
ATOM 737 C CA . GLN A 1 95 ? -7.260 12.702 10.457 1.00 87.56 95 GLN A CA 1
ATOM 738 C C . GLN A 1 95 ? -5.744 12.779 10.178 1.00 87.56 95 GLN A C 1
ATOM 740 O O . GLN A 1 95 ? -4.932 12.661 11.099 1.00 87.56 95 GLN A O 1
ATOM 745 N N . GLY A 1 96 ? -5.342 12.898 8.908 1.00 85.12 96 GLY A N 1
ATOM 746 C CA . GLY A 1 96 ? -3.942 12.901 8.478 1.00 85.12 96 GLY A CA 1
ATOM 747 C C . GLY A 1 96 ? -3.257 11.535 8.591 1.00 85.12 96 GLY A C 1
ATOM 748 O O . GLY A 1 96 ? -2.029 11.450 8.615 1.00 85.12 96 GLY A O 1
ATOM 749 N N . ILE A 1 97 ? -4.019 10.445 8.710 1.00 88.81 97 ILE A N 1
ATOM 750 C CA . ILE A 1 97 ? -3.476 9.090 8.819 1.00 88.81 97 ILE A CA 1
ATOM 751 C C . ILE A 1 97 ? -3.587 8.430 7.455 1.00 88.81 97 ILE A C 1
ATOM 753 O O . ILE A 1 97 ? -4.671 8.052 7.018 1.00 88.81 97 ILE A O 1
ATOM 757 N N . TRP A 1 98 ? -2.444 8.249 6.800 1.00 82.25 98 TRP A N 1
ATOM 758 C CA . TRP A 1 98 ? -2.376 7.581 5.507 1.00 82.25 98 TRP A CA 1
ATOM 759 C C . TRP A 1 98 ? -2.747 6.093 5.645 1.00 82.25 98 TRP A C 1
ATOM 761 O O . TRP A 1 98 ? -1.912 5.232 5.946 1.00 82.25 98 TRP A O 1
ATOM 771 N N . ALA A 1 99 ? -4.040 5.815 5.499 1.00 87.50 99 ALA A N 1
ATOM 772 C CA . ALA A 1 99 ? -4.651 4.501 5.596 1.00 87.50 99 ALA A CA 1
ATOM 773 C C . ALA A 1 99 ? -5.124 4.029 4.223 1.00 87.50 99 ALA A C 1
ATOM 775 O O . ALA A 1 99 ? -5.450 4.819 3.341 1.00 87.50 99 ALA A O 1
ATOM 776 N N . PHE A 1 100 ? -5.176 2.720 4.053 1.00 82.44 100 PHE A N 1
ATOM 777 C CA . PHE A 1 100 ? -5.546 2.069 2.810 1.00 82.44 100 PHE A CA 1
ATOM 778 C C . PHE A 1 100 ? -6.277 0.770 3.109 1.00 82.44 100 PHE A C 1
ATOM 780 O O . PHE A 1 100 ? -6.172 0.218 4.208 1.00 82.44 100 PHE A O 1
ATOM 787 N N . TYR A 1 101 ? -6.992 0.252 2.118 1.00 85.00 101 TYR A N 1
ATOM 788 C CA . TYR A 1 101 ? -7.686 -1.016 2.249 1.00 85.00 101 TYR A CA 1
ATOM 789 C C . TYR A 1 101 ? -7.495 -1.909 1.028 1.00 85.00 101 TYR A C 1
ATOM 791 O O . TYR A 1 101 ? -7.201 -1.433 -0.066 1.00 85.00 101 TYR A O 1
ATOM 799 N N . PHE A 1 102 ? -7.646 -3.217 1.228 1.00 80.00 102 PHE A N 1
ATOM 800 C CA . PHE A 1 102 ? -7.468 -4.221 0.182 1.00 80.00 102 PHE A CA 1
ATOM 801 C C . PHE A 1 102 ? -8.227 -5.500 0.488 1.00 80.00 102 PHE A C 1
ATOM 803 O O . PHE A 1 102 ? -8.384 -5.868 1.653 1.00 80.00 102 PHE A O 1
ATOM 810 N N . LYS A 1 103 ? -8.646 -6.204 -0.566 1.00 80.38 103 LYS A N 1
ATOM 811 C CA . LYS A 1 103 ? -9.230 -7.538 -0.443 1.00 80.38 103 LYS A CA 1
ATOM 812 C C . LYS A 1 103 ? -8.122 -8.564 -0.200 1.00 80.38 103 LYS A C 1
ATOM 814 O O . LYS A 1 103 ? -7.214 -8.715 -1.015 1.00 80.38 103 LYS A O 1
ATOM 819 N N . ASP A 1 104 ? -8.184 -9.246 0.932 1.00 80.44 104 ASP A N 1
ATOM 820 C CA . ASP A 1 104 ? -7.266 -10.318 1.301 1.00 80.44 104 ASP A CA 1
ATOM 821 C C . ASP A 1 104 ? -7.684 -11.661 0.677 1.00 80.44 104 ASP A C 1
ATOM 823 O O . ASP A 1 104 ? -8.806 -11.822 0.198 1.00 80.44 104 ASP A O 1
ATOM 827 N N . SER A 1 105 ? -6.791 -12.655 0.717 1.00 75.31 105 SER A N 1
ATOM 828 C CA . SER A 1 105 ? -7.084 -14.048 0.359 1.00 75.31 105 SER A CA 1
ATOM 829 C C . SER A 1 105 ? -8.298 -14.649 1.066 1.00 75.31 105 SER A C 1
ATOM 831 O O . SER A 1 105 ? -8.941 -15.515 0.486 1.00 75.31 105 SER A O 1
ATOM 833 N N . SER A 1 106 ? -8.637 -14.186 2.272 1.00 83.00 106 SER A N 1
ATOM 834 C CA . SER A 1 106 ? -9.847 -14.626 2.976 1.00 83.00 106 SER A CA 1
ATOM 835 C C . SER A 1 106 ? -11.145 -14.027 2.414 1.00 83.00 106 SER A C 1
ATOM 837 O O . SER A 1 106 ? -12.214 -14.279 2.956 1.00 83.00 106 SER A O 1
ATOM 839 N N . GLY A 1 107 ? -11.068 -13.158 1.402 1.00 83.69 107 GLY A N 1
ATOM 840 C CA . GLY A 1 107 ? -12.208 -12.425 0.849 1.00 83.69 107 GLY A CA 1
ATOM 841 C C . GLY A 1 107 ? -12.577 -11.145 1.606 1.00 83.69 107 GLY A C 1
ATOM 842 O O . GLY A 1 107 ? -13.367 -10.360 1.088 1.00 83.69 107 GLY A O 1
ATOM 843 N N . LEU A 1 108 ? -11.977 -10.894 2.775 1.00 89.06 108 LEU A N 1
ATOM 844 C CA . LEU A 1 108 ? -12.232 -9.701 3.590 1.00 89.06 108 LEU A CA 1
ATOM 845 C C . LEU A 1 108 ? -11.427 -8.491 3.105 1.00 89.06 108 LEU A C 1
ATOM 847 O O . LEU A 1 108 ? -10.257 -8.610 2.741 1.00 89.06 108 LEU A O 1
ATOM 851 N N . TYR A 1 109 ? -12.023 -7.308 3.197 1.00 86.12 109 TYR A N 1
ATOM 852 C CA . TYR A 1 109 ? -11.376 -6.019 2.994 1.00 86.12 109 TYR A CA 1
ATOM 853 C C . TYR A 1 109 ? -10.681 -5.569 4.282 1.00 86.12 109 TYR A C 1
ATOM 855 O O . TYR A 1 109 ? -11.324 -5.136 5.240 1.00 86.12 109 TYR A O 1
ATOM 863 N N . LYS A 1 110 ? -9.353 -5.685 4.322 1.00 89.94 110 LYS A N 1
ATOM 864 C CA . LYS A 1 110 ? -8.524 -5.278 5.464 1.00 89.94 110 LYS A CA 1
ATOM 865 C C . LYS A 1 110 ? -8.142 -3.811 5.334 1.00 89.94 110 LYS A C 1
ATOM 867 O O . LYS A 1 110 ? -7.752 -3.392 4.250 1.00 89.94 110 LYS A O 1
ATOM 872 N N . VAL A 1 111 ? -8.194 -3.059 6.434 1.00 90.88 111 VAL A N 1
ATOM 873 C CA . VAL A 1 111 ? -7.749 -1.656 6.502 1.00 90.88 111 VAL A CA 1
ATOM 874 C C . VAL A 1 111 ? -6.448 -1.583 7.286 1.00 90.88 111 VAL A C 1
ATOM 876 O O . VAL A 1 111 ? -6.372 -2.081 8.415 1.00 90.88 111 VAL A O 1
ATOM 879 N N . ARG A 1 112 ? -5.418 -0.980 6.693 1.00 92.19 112 ARG A N 1
ATOM 880 C CA . ARG A 1 112 ? -4.092 -0.813 7.293 1.00 92.19 112 ARG A CA 1
ATOM 881 C C . ARG A 1 112 ? -3.597 0.616 7.154 1.00 92.19 112 ARG A C 1
ATOM 883 O O . ARG A 1 112 ? -3.998 1.332 6.244 1.00 92.19 112 ARG A O 1
ATOM 890 N N . PHE A 1 113 ? -2.692 1.009 8.039 1.00 91.06 113 PHE A N 1
ATOM 891 C CA . PHE A 1 113 ? -1.933 2.245 7.908 1.00 91.06 113 PHE A CA 1
ATOM 892 C C . PHE A 1 113 ? -0.493 2.061 8.392 1.00 91.06 113 PHE A C 1
ATOM 894 O O . PHE A 1 113 ? -0.174 1.142 9.157 1.00 91.06 113 PHE A O 1
ATOM 901 N N . GLY A 1 114 ? 0.358 2.994 7.974 1.00 88.06 114 GLY A N 1
ATOM 902 C CA . GLY A 1 114 ? 1.724 3.121 8.461 1.00 88.06 114 GLY A CA 1
ATOM 903 C C . GLY A 1 114 ? 2.767 2.283 7.725 1.00 88.06 114 GLY A C 1
ATOM 904 O O . GLY A 1 114 ? 2.468 1.424 6.899 1.00 88.06 114 GLY A O 1
ATOM 905 N N . ASN A 1 115 ? 4.013 2.612 8.042 1.00 87.44 115 ASN A N 1
ATOM 906 C CA . ASN A 1 115 ? 5.249 2.046 7.517 1.00 87.44 115 ASN A CA 1
ATOM 907 C C . ASN A 1 115 ? 6.334 2.302 8.577 1.00 87.44 115 ASN A C 1
ATOM 909 O O . ASN A 1 115 ? 7.170 3.190 8.436 1.00 87.44 115 ASN A O 1
ATOM 913 N N . PHE A 1 116 ? 6.201 1.649 9.727 1.00 88.88 116 PHE A N 1
ATOM 914 C CA . PHE A 1 116 ? 6.973 1.954 10.926 1.00 88.88 116 PHE A CA 1
ATOM 915 C C . PHE A 1 116 ? 8.285 1.164 10.955 1.00 88.88 116 PHE A C 1
ATOM 917 O O . PHE A 1 116 ? 8.288 -0.024 10.624 1.00 88.88 116 PHE A O 1
ATOM 924 N N . PRO A 1 117 ? 9.384 1.768 11.434 1.00 86.19 117 PRO A N 1
ATOM 925 C CA . PRO A 1 117 ? 10.683 1.100 11.480 1.00 86.19 117 PRO A CA 1
ATOM 926 C C . PRO A 1 117 ? 10.711 -0.073 12.471 1.00 86.19 117 PRO A C 1
ATOM 928 O O . PRO A 1 117 ? 11.491 -1.005 12.310 1.00 86.19 117 PRO A O 1
ATOM 931 N N . SER A 1 118 ? 9.837 -0.074 13.484 1.00 91.12 118 SER A N 1
ATOM 932 C CA . SER A 1 118 ? 9.781 -1.141 14.482 1.00 91.12 118 SER A CA 1
ATOM 933 C C . SER A 1 118 ? 8.358 -1.449 14.949 1.00 91.12 118 SER A C 1
ATOM 935 O O . SER A 1 118 ? 7.425 -0.647 14.812 1.00 91.12 118 SER A O 1
ATOM 937 N N . ARG A 1 119 ? 8.211 -2.614 15.593 1.00 94.38 119 ARG A N 1
ATOM 938 C CA . ARG A 1 119 ? 6.979 -3.011 16.283 1.00 94.38 119 ARG A CA 1
ATOM 939 C C . ARG A 1 119 ? 6.574 -1.996 17.356 1.00 94.38 119 ARG A C 1
ATOM 941 O O . ARG A 1 119 ? 5.381 -1.750 17.510 1.00 94.38 119 ARG A O 1
ATOM 948 N N . SER A 1 120 ? 7.532 -1.431 18.098 1.00 96.62 120 SER A N 1
ATOM 949 C CA . SER A 1 120 ? 7.252 -0.474 19.177 1.00 96.62 120 SER A CA 1
ATOM 950 C C . SER A 1 120 ? 6.709 0.847 18.634 1.00 96.62 120 SER A C 1
ATOM 952 O O . SER A 1 120 ? 5.701 1.325 19.146 1.00 96.62 120 SER A O 1
ATOM 954 N N . PHE A 1 121 ? 7.271 1.376 17.540 1.00 95.69 121 PHE A N 1
ATOM 955 C CA . PHE A 1 121 ? 6.726 2.560 16.862 1.00 95.69 121 PHE A CA 1
ATOM 956 C C . PHE A 1 121 ? 5.290 2.326 16.374 1.00 95.69 121 PHE A C 1
ATOM 958 O O . PHE A 1 121 ? 4.406 3.144 16.642 1.00 95.69 121 PHE A O 1
ATOM 965 N N . ALA A 1 122 ? 5.035 1.184 15.726 1.00 95.94 122 ALA A N 1
ATOM 966 C CA . ALA A 1 122 ? 3.694 0.820 15.269 1.00 95.94 122 ALA A CA 1
ATOM 967 C C . ALA A 1 122 ? 2.699 0.702 16.437 1.00 95.94 122 ALA A C 1
ATOM 969 O O . ALA A 1 122 ? 1.592 1.239 16.374 1.00 95.94 122 ALA A O 1
ATOM 970 N N . LEU A 1 123 ? 3.106 0.039 17.525 1.00 97.81 123 LEU A N 1
ATOM 971 C CA . LEU A 1 123 ? 2.293 -0.146 18.726 1.00 97.81 123 LEU A CA 1
ATOM 972 C C . LEU A 1 123 ? 1.984 1.181 19.424 1.00 97.81 123 LEU A C 1
ATOM 974 O O . LEU A 1 123 ? 0.833 1.425 19.779 1.00 97.81 123 LEU A O 1
ATOM 978 N N . ASN A 1 124 ? 2.982 2.047 19.591 1.00 97.81 124 ASN A N 1
ATOM 979 C CA . ASN A 1 124 ? 2.815 3.352 20.227 1.00 97.81 124 ASN A CA 1
ATOM 980 C C . ASN A 1 124 ? 1.867 4.236 19.416 1.00 97.81 124 ASN A C 1
ATOM 982 O O . ASN A 1 124 ? 0.951 4.841 19.982 1.00 97.81 124 ASN A O 1
ATOM 986 N N . ARG A 1 125 ? 2.018 4.247 18.083 1.00 96.56 125 ARG A N 1
ATOM 987 C CA . ARG A 1 125 ? 1.102 4.974 17.202 1.00 96.56 125 ARG A CA 1
ATOM 988 C C . ARG A 1 125 ? -0.320 4.422 17.295 1.00 96.56 125 ARG A C 1
ATOM 990 O O . ARG A 1 125 ? -1.250 5.208 17.450 1.00 96.56 125 ARG A O 1
ATOM 997 N N . ALA A 1 126 ? -0.498 3.103 17.255 1.00 97.50 126 ALA A N 1
ATOM 998 C CA . ALA A 1 126 ? -1.814 2.476 17.373 1.00 97.50 126 ALA A CA 1
ATOM 999 C C . ALA A 1 126 ? -2.487 2.772 18.725 1.00 97.50 126 ALA A C 1
ATOM 1001 O O . ALA A 1 126 ? -3.631 3.216 18.757 1.00 97.50 126 ALA A O 1
ATOM 1002 N N . ARG A 1 127 ? -1.762 2.630 19.843 1.00 98.12 127 ARG A N 1
ATOM 1003 C CA . ARG A 1 127 ? -2.265 2.949 21.192 1.00 98.12 127 ARG A CA 1
ATOM 1004 C C . ARG A 1 127 ? -2.632 4.422 21.354 1.00 98.12 127 ARG A C 1
ATOM 1006 O O . ARG A 1 127 ? -3.597 4.731 22.043 1.00 98.12 127 ARG A O 1
ATOM 1013 N N . SER A 1 128 ? -1.877 5.337 20.745 1.00 97.00 128 SER A N 1
ATOM 1014 C CA . SER A 1 128 ? -2.219 6.766 20.740 1.00 97.00 128 SER A CA 1
ATOM 1015 C C . SER A 1 128 ? -3.562 7.020 20.049 1.00 97.00 128 SER A C 1
ATOM 1017 O O . SER A 1 128 ? -4.402 7.730 20.594 1.00 97.00 128 SER A O 1
ATOM 1019 N N . LEU A 1 129 ? -3.800 6.396 18.892 1.00 96.19 129 LEU A N 1
ATOM 1020 C CA . LEU A 1 129 ? -5.079 6.504 18.184 1.00 96.19 129 LEU A CA 1
ATOM 1021 C C . LEU A 1 129 ? -6.225 5.830 18.949 1.00 96.19 129 LEU A C 1
ATOM 1023 O O . LEU A 1 129 ? -7.333 6.358 18.962 1.00 96.19 129 LEU A O 1
ATOM 1027 N N . GLN A 1 130 ? -5.951 4.704 19.614 1.00 97.12 130 GLN A N 1
ATOM 1028 C CA . GLN A 1 130 ? -6.936 3.992 20.428 1.00 97.12 130 GLN A CA 1
ATOM 1029 C C . GLN A 1 130 ? -7.380 4.818 21.641 1.00 97.12 130 GLN A C 1
ATOM 1031 O O . GLN A 1 130 ? -8.574 4.960 21.873 1.00 97.12 130 GLN A O 1
ATOM 1036 N N . ARG A 1 131 ? -6.441 5.442 22.368 1.00 97.31 131 ARG A N 1
ATOM 1037 C CA . ARG A 1 131 ? -6.753 6.338 23.501 1.00 97.31 131 ARG A CA 1
ATOM 1038 C C . ARG A 1 131 ? -7.562 7.569 23.094 1.00 97.31 131 ARG A C 1
ATOM 1040 O O . ARG A 1 131 ? -8.330 8.079 23.893 1.00 97.31 131 ARG A O 1
ATOM 1047 N N . ARG A 1 132 ? -7.396 8.033 21.853 1.00 95.81 132 ARG A N 1
ATOM 1048 C CA . ARG A 1 132 ? -8.177 9.135 21.267 1.00 95.81 132 ARG A CA 1
ATOM 1049 C C . ARG A 1 132 ? -9.542 8.691 20.726 1.00 95.81 132 ARG A C 1
ATOM 1051 O O . ARG A 1 132 ? -10.236 9.508 20.137 1.00 95.81 132 ARG A O 1
ATOM 1058 N N . GLY A 1 133 ? -9.891 7.407 20.833 1.00 95.38 133 GLY A N 1
ATOM 1059 C CA . GLY A 1 133 ? -11.138 6.859 20.294 1.00 95.38 133 GLY A CA 1
ATOM 1060 C C . GLY A 1 133 ? -11.198 6.774 18.763 1.00 95.38 133 GLY A C 1
ATOM 1061 O O . GLY A 1 133 ? -12.251 6.474 18.215 1.00 95.38 133 GLY A O 1
ATOM 1062 N N . ILE A 1 134 ? -10.086 7.006 18.051 1.00 93.12 134 ILE A N 1
ATOM 1063 C CA . ILE A 1 134 ? -10.054 7.007 16.574 1.00 93.12 134 ILE A CA 1
ATOM 1064 C C . ILE A 1 134 ? -10.116 5.579 16.019 1.00 93.12 134 ILE A C 1
ATOM 1066 O O . ILE A 1 134 ? -10.669 5.344 14.946 1.00 93.12 134 ILE A O 1
ATOM 1070 N N . ILE A 1 135 ? -9.530 4.617 16.734 1.00 95.19 135 ILE A N 1
ATOM 1071 C CA . ILE A 1 135 ? -9.570 3.193 16.382 1.00 95.19 135 ILE A CA 1
ATOM 1072 C C . ILE A 1 135 ? -9.950 2.366 17.606 1.00 95.19 135 ILE A C 1
ATOM 1074 O O . ILE A 1 135 ? -9.565 2.701 18.721 1.00 95.19 135 ILE A O 1
ATOM 1078 N N . GLN A 1 136 ? -10.666 1.261 17.402 1.00 92.62 136 GLN A N 1
ATOM 1079 C CA . GLN A 1 136 ? -11.125 0.413 18.508 1.00 92.62 136 GLN A CA 1
ATOM 1080 C C . GLN A 1 136 ? -10.181 -0.764 18.773 1.00 92.62 136 GLN A C 1
ATOM 1082 O O . GLN A 1 136 ? -9.609 -0.878 19.854 1.00 92.62 136 GLN A O 1
ATOM 1087 N N . LYS A 1 137 ? -9.991 -1.639 17.779 1.00 95.88 137 LYS A N 1
ATOM 1088 C CA . LYS A 1 137 ? -9.103 -2.810 17.845 1.00 95.88 137 LYS A CA 1
ATOM 1089 C C . LYS A 1 137 ? -8.046 -2.716 16.757 1.00 95.88 137 LYS A C 1
ATOM 1091 O O . LYS A 1 137 ? -8.306 -2.189 15.676 1.00 95.88 137 LYS A O 1
ATOM 1096 N N . PHE A 1 138 ? -6.854 -3.238 17.032 1.00 97.62 138 PHE A N 1
ATOM 1097 C CA . PHE A 1 138 ? -5.782 -3.255 16.048 1.00 97.62 138 PHE A CA 1
ATOM 1098 C C . PHE A 1 138 ? -4.860 -4.465 16.186 1.00 97.62 138 PHE A C 1
ATOM 1100 O O . PHE A 1 138 ? -4.737 -5.064 17.251 1.00 97.62 138 PHE A O 1
ATOM 1107 N N . TYR A 1 139 ? -4.162 -4.768 15.094 1.00 96.69 139 TYR A N 1
ATOM 1108 C CA . TYR A 1 139 ? -3.133 -5.797 15.013 1.00 96.69 139 TYR A CA 1
ATOM 1109 C C . TYR A 1 139 ? -1.869 -5.211 14.394 1.00 96.69 139 TYR A C 1
ATOM 1111 O O . TYR A 1 139 ? -1.929 -4.521 13.374 1.00 96.69 139 TYR A O 1
ATOM 1119 N N . ILE A 1 140 ? -0.715 -5.508 14.991 1.00 95.94 140 ILE A N 1
ATOM 1120 C CA . ILE A 1 140 ? 0.573 -5.121 14.417 1.00 95.94 140 ILE A CA 1
ATOM 1121 C C . ILE A 1 140 ? 0.993 -6.166 13.393 1.00 95.94 140 ILE A C 1
ATOM 1123 O O . ILE A 1 140 ? 1.180 -7.338 13.718 1.00 95.94 140 ILE A O 1
ATOM 1127 N N . ILE A 1 141 ? 1.160 -5.724 12.156 1.00 91.19 141 ILE A N 1
ATOM 1128 C CA . ILE A 1 141 ? 1.577 -6.552 11.036 1.00 91.19 141 ILE A CA 1
ATOM 1129 C C . ILE A 1 141 ? 3.088 -6.427 10.900 1.00 91.19 141 ILE A C 1
ATOM 1131 O O . ILE A 1 141 ? 3.618 -5.333 10.688 1.00 91.19 141 ILE A O 1
ATOM 1135 N N . LYS A 1 142 ? 3.777 -7.560 11.046 1.00 90.06 142 LYS A N 1
ATOM 1136 C CA . LYS A 1 142 ? 5.218 -7.648 10.819 1.00 90.06 142 LYS A CA 1
ATOM 1137 C C . LYS A 1 142 ? 5.504 -7.548 9.316 1.00 90.06 142 LYS A C 1
ATOM 1139 O O . LYS A 1 142 ? 4.758 -8.147 8.536 1.00 90.06 142 LYS A O 1
ATOM 1144 N N . PRO A 1 143 ? 6.565 -6.839 8.905 1.00 83.69 143 PRO A N 1
ATOM 1145 C CA . PRO A 1 143 ? 6.989 -6.860 7.517 1.00 83.69 143 PRO A CA 1
ATOM 1146 C C . PRO A 1 143 ? 7.478 -8.266 7.155 1.00 83.69 143 PRO A C 1
ATOM 1148 O O . PRO A 1 143 ? 8.249 -8.870 7.903 1.00 83.69 143 PRO A O 1
ATOM 1151 N N . GLU A 1 144 ? 7.019 -8.819 6.030 1.00 76.75 144 GLU A N 1
ATOM 1152 C CA . GLU A 1 144 ? 7.643 -10.037 5.512 1.00 76.75 144 GLU A CA 1
ATOM 1153 C C . GLU A 1 144 ? 9.004 -9.671 4.906 1.00 76.75 144 GLU A C 1
ATOM 1155 O O . GLU A 1 144 ? 9.048 -8.789 4.044 1.00 76.75 144 GLU A O 1
ATOM 1160 N N . PRO A 1 145 ? 10.106 -10.348 5.285 1.00 73.44 145 PRO A N 1
ATOM 1161 C CA . PRO A 1 145 ? 11.404 -10.077 4.688 1.00 73.44 145 PRO A CA 1
ATOM 1162 C C . PRO A 1 145 ? 11.342 -10.298 3.177 1.00 73.44 145 PRO A C 1
ATOM 1164 O O . PRO A 1 145 ? 11.149 -11.428 2.715 1.00 73.44 145 PRO A O 1
ATOM 1167 N N . LEU A 1 146 ? 11.527 -9.228 2.400 1.00 72.44 146 LEU A N 1
ATOM 1168 C CA . LEU A 1 146 ? 11.467 -9.308 0.943 1.00 72.44 146 LEU A CA 1
ATOM 1169 C C . LEU A 1 146 ? 12.521 -10.286 0.408 1.00 72.44 146 LEU A C 1
ATOM 1171 O O . LEU A 1 146 ? 12.225 -11.063 -0.493 1.00 72.44 146 LEU A O 1
ATOM 1175 N N . ALA A 1 147 ? 13.699 -10.347 1.038 1.00 70.88 147 ALA A N 1
ATOM 1176 C CA . ALA A 1 147 ? 14.737 -11.332 0.734 1.00 70.88 147 ALA A CA 1
ATOM 1177 C C . ALA A 1 147 ? 14.221 -12.783 0.785 1.00 70.88 147 ALA A C 1
ATOM 1179 O O . ALA A 1 147 ? 14.525 -13.570 -0.104 1.00 70.88 147 ALA A O 1
ATOM 1180 N N . ARG A 1 148 ? 13.371 -13.127 1.761 1.00 77.88 148 ARG A N 1
ATOM 1181 C CA . ARG A 1 148 ? 12.773 -14.467 1.885 1.00 77.88 148 ARG A CA 1
ATOM 1182 C C . ARG A 1 148 ? 11.733 -14.740 0.797 1.00 77.88 148 ARG A C 1
ATOM 1184 O O . ARG A 1 148 ? 11.619 -15.861 0.316 1.00 77.88 148 ARG A O 1
ATOM 1191 N N . ILE A 1 149 ? 10.968 -13.727 0.390 1.00 79.12 149 ILE A N 1
ATOM 1192 C CA . ILE A 1 149 ? 10.015 -13.860 -0.725 1.00 79.12 149 ILE A CA 1
ATOM 1193 C C . ILE A 1 149 ? 10.777 -14.035 -2.044 1.00 79.12 149 ILE A C 1
ATOM 1195 O O . ILE A 1 149 ? 10.403 -14.857 -2.881 1.00 79.12 149 ILE A O 1
ATOM 1199 N N . LEU A 1 150 ? 11.851 -13.269 -2.228 1.00 80.69 150 LEU A N 1
ATOM 1200 C CA . LEU A 1 150 ? 12.645 -13.252 -3.449 1.00 80.69 150 LEU A CA 1
ATOM 1201 C C . LEU A 1 150 ? 13.707 -14.360 -3.506 1.00 80.69 150 LEU A C 1
ATOM 1203 O O . LEU A 1 150 ? 14.291 -14.550 -4.569 1.00 80.69 150 LEU A O 1
ATOM 1207 N N . SER A 1 151 ? 13.955 -15.120 -2.436 1.00 82.44 151 SER A N 1
ATOM 1208 C CA . SER A 1 151 ? 14.931 -16.220 -2.459 1.00 82.44 151 SER A CA 1
ATOM 1209 C C . SER A 1 151 ? 14.468 -17.408 -3.305 1.00 82.44 151 SER A C 1
ATOM 1211 O O . SER A 1 151 ? 15.292 -18.167 -3.802 1.00 82.44 151 SER A O 1
ATOM 1213 N N . THR A 1 152 ? 13.158 -17.554 -3.542 1.00 89.31 152 THR A N 1
ATOM 1214 C CA . THR A 1 152 ? 12.597 -18.682 -4.302 1.00 89.31 152 THR A CA 1
ATOM 1215 C C . THR A 1 152 ? 11.854 -18.221 -5.554 1.00 89.31 152 THR A C 1
ATOM 1217 O O . THR A 1 152 ? 11.150 -17.208 -5.549 1.00 89.31 152 THR A O 1
ATOM 1220 N N . LYS A 1 153 ? 11.938 -19.004 -6.642 1.00 88.69 153 LYS A N 1
ATOM 1221 C CA . LYS A 1 153 ? 11.146 -18.767 -7.867 1.00 88.69 153 LYS A CA 1
ATOM 1222 C C . LYS A 1 153 ? 9.646 -18.713 -7.549 1.00 88.69 153 LYS A C 1
ATOM 1224 O O . LYS A 1 153 ? 8.959 -17.790 -7.974 1.00 88.69 153 LYS A O 1
ATOM 1229 N N . ARG A 1 154 ? 9.164 -19.651 -6.723 1.00 89.38 154 ARG A N 1
ATOM 1230 C CA . ARG A 1 154 ? 7.766 -19.717 -6.266 1.00 89.38 154 ARG A CA 1
ATOM 1231 C C . ARG A 1 154 ? 7.344 -18.455 -5.504 1.00 89.38 154 ARG A C 1
ATOM 1233 O O . ARG A 1 154 ? 6.263 -17.934 -5.763 1.00 89.38 154 ARG A O 1
ATOM 1240 N N . GLY A 1 155 ? 8.180 -17.952 -4.595 1.00 86.75 155 GLY A N 1
ATOM 1241 C CA . GLY A 1 155 ? 7.909 -16.732 -3.833 1.00 86.75 155 GLY A CA 1
ATOM 1242 C C . GLY A 1 155 ? 7.810 -15.491 -4.722 1.00 86.75 155 GLY A C 1
ATOM 1243 O O . GLY A 1 155 ? 6.831 -14.749 -4.616 1.00 86.75 155 GLY A O 1
ATOM 1244 N N . LYS A 1 156 ? 8.738 -15.331 -5.679 1.00 86.25 156 LYS A N 1
ATOM 1245 C CA . LYS A 1 156 ? 8.684 -14.269 -6.704 1.00 86.25 156 LYS A CA 1
ATOM 1246 C C . LYS A 1 156 ? 7.384 -14.323 -7.510 1.00 86.25 156 LYS A C 1
ATOM 1248 O O . LYS A 1 156 ? 6.694 -13.312 -7.621 1.00 86.25 156 LYS A O 1
ATOM 1253 N N . THR A 1 157 ? 7.022 -15.496 -8.033 1.00 89.31 157 THR A N 1
ATOM 1254 C CA . THR A 1 157 ? 5.782 -15.682 -8.805 1.00 89.31 157 THR A CA 1
ATOM 1255 C C . THR A 1 157 ? 4.547 -15.379 -7.960 1.00 89.31 157 THR A C 1
ATOM 1257 O O . THR A 1 157 ? 3.651 -14.672 -8.412 1.00 89.31 157 THR A O 1
ATOM 1260 N N . LYS A 1 158 ? 4.506 -15.843 -6.705 1.00 88.06 158 LYS A N 1
ATOM 1261 C CA . LYS A 1 158 ? 3.388 -15.568 -5.794 1.00 88.06 158 LYS A CA 1
ATOM 1262 C C . LYS A 1 158 ? 3.233 -14.069 -5.537 1.00 88.06 158 LYS A C 1
ATOM 1264 O O . LYS A 1 158 ? 2.112 -13.577 -5.593 1.00 88.06 158 LYS A O 1
ATOM 1269 N N . LEU A 1 159 ? 4.325 -13.341 -5.292 1.00 85.56 159 LEU A N 1
ATOM 1270 C CA . LEU A 1 159 ? 4.297 -11.887 -5.106 1.00 85.56 159 LEU A CA 1
ATOM 1271 C C . LEU A 1 159 ? 3.769 -11.165 -6.352 1.00 85.56 159 LEU A C 1
ATOM 1273 O O . LEU A 1 159 ? 2.836 -10.375 -6.226 1.00 85.56 159 LEU A O 1
ATOM 1277 N N . ARG A 1 160 ? 4.303 -11.484 -7.538 1.00 89.69 160 ARG A N 1
ATOM 1278 C CA . ARG A 1 160 ? 3.836 -10.919 -8.815 1.00 89.69 160 ARG A CA 1
ATOM 1279 C C . ARG A 1 160 ? 2.340 -11.162 -9.021 1.00 89.69 160 ARG A C 1
ATOM 1281 O O . ARG A 1 160 ? 1.594 -10.218 -9.249 1.00 89.69 160 ARG A O 1
ATOM 1288 N N . ASN A 1 161 ? 1.869 -12.390 -8.811 1.00 88.56 161 ASN A N 1
ATOM 1289 C CA . ASN A 1 161 ? 0.448 -12.723 -8.940 1.00 88.56 161 ASN A CA 1
ATOM 1290 C C . ASN A 1 161 ? -0.440 -11.950 -7.955 1.00 88.56 161 ASN A C 1
ATOM 1292 O O . ASN A 1 161 ? -1.563 -11.584 -8.303 1.00 88.56 161 ASN A O 1
ATOM 1296 N N . ARG A 1 162 ? 0.034 -11.685 -6.729 1.00 86.06 162 ARG A N 1
ATOM 1297 C CA . ARG A 1 162 ? -0.716 -10.848 -5.782 1.00 86.06 162 ARG A CA 1
ATOM 1298 C C . ARG A 1 162 ? -0.762 -9.385 -6.227 1.00 86.06 162 ARG A C 1
ATOM 1300 O O . ARG A 1 162 ? -1.845 -8.820 -6.194 1.00 86.06 162 ARG A O 1
ATOM 1307 N N . ILE A 1 163 ? 0.351 -8.813 -6.701 1.00 88.69 163 ILE A N 1
ATOM 1308 C CA . ILE A 1 163 ? 0.403 -7.450 -7.273 1.00 88.69 163 ILE A CA 1
ATOM 1309 C C . ILE A 1 163 ? -0.636 -7.308 -8.386 1.00 88.69 163 ILE A C 1
ATOM 1311 O O . ILE A 1 163 ? -1.478 -6.414 -8.343 1.00 88.69 163 ILE A O 1
ATOM 1315 N N . VAL A 1 164 ? -0.636 -8.253 -9.326 1.00 89.19 164 VAL A N 1
ATOM 1316 C CA . VAL A 1 164 ? -1.602 -8.321 -10.425 1.00 89.19 164 VAL A CA 1
ATOM 1317 C C . VAL A 1 164 ? -3.039 -8.387 -9.909 1.00 89.19 164 VAL A C 1
ATOM 1319 O O . VAL A 1 164 ? -3.875 -7.572 -10.292 1.00 89.19 164 VAL A O 1
ATOM 1322 N N . ARG A 1 165 ? -3.338 -9.319 -8.999 1.00 84.38 165 ARG A N 1
ATOM 1323 C CA . ARG A 1 165 ? -4.683 -9.470 -8.426 1.00 84.38 165 ARG A CA 1
ATOM 1324 C C . ARG A 1 165 ? -5.147 -8.205 -7.702 1.00 84.38 165 ARG A C 1
ATOM 1326 O O . ARG A 1 165 ? -6.314 -7.836 -7.800 1.00 84.38 165 ARG A O 1
ATOM 1333 N N . THR A 1 166 ? -4.248 -7.540 -6.983 1.00 84.06 166 THR A N 1
ATOM 1334 C CA . THR A 1 166 ? -4.537 -6.267 -6.323 1.00 84.06 166 THR A CA 1
ATOM 1335 C C . THR A 1 166 ? -4.851 -5.178 -7.345 1.00 84.06 166 THR A C 1
ATOM 1337 O O . THR A 1 166 ? -5.858 -4.496 -7.184 1.00 84.06 166 THR A O 1
ATOM 1340 N N . ALA A 1 167 ? -4.062 -5.051 -8.415 1.00 88.06 167 ALA A N 1
ATOM 1341 C CA . ALA A 1 167 ? -4.335 -4.104 -9.497 1.00 88.06 167 ALA A CA 1
ATOM 1342 C C . ALA A 1 167 ? -5.725 -4.332 -10.117 1.00 88.06 167 ALA A C 1
ATOM 1344 O O . ALA A 1 167 ? -6.496 -3.386 -10.264 1.00 88.06 167 ALA A O 1
ATOM 1345 N N . TYR A 1 168 ? -6.087 -5.593 -10.380 1.00 84.25 168 TYR A N 1
ATOM 1346 C CA . TYR A 1 168 ? -7.413 -5.966 -10.884 1.00 84.25 168 TYR A CA 1
ATOM 1347 C C . TYR A 1 168 ? -8.560 -5.551 -9.958 1.00 84.25 168 TYR A C 1
ATOM 1349 O O . TYR A 1 168 ? -9.629 -5.186 -10.437 1.00 84.25 168 TYR A O 1
ATOM 1357 N N . SER A 1 169 ? -8.353 -5.565 -8.639 1.00 79.12 169 SER A N 1
ATOM 1358 C CA . SER A 1 169 ? -9.401 -5.192 -7.677 1.00 79.12 169 SER A CA 1
ATOM 1359 C C . SER A 1 169 ? -9.795 -3.709 -7.710 1.00 79.12 169 SER A C 1
ATOM 1361 O O . SER A 1 169 ? -10.777 -3.329 -7.077 1.00 79.12 169 SER A O 1
ATOM 1363 N N . PHE A 1 170 ? -9.044 -2.885 -8.444 1.00 80.25 170 PHE A N 1
ATOM 1364 C CA . PHE A 1 170 ? -9.268 -1.449 -8.600 1.00 80.25 170 PHE A CA 1
ATOM 1365 C C . PHE A 1 170 ? -9.788 -1.049 -9.986 1.00 80.25 170 PHE A C 1
ATOM 1367 O O . PHE A 1 170 ? -9.991 0.139 -10.238 1.00 80.25 170 PHE A O 1
ATOM 1374 N N . ILE A 1 171 ? -10.014 -2.015 -10.880 1.00 81.12 171 ILE A N 1
ATOM 1375 C CA . ILE A 1 171 ? -10.657 -1.780 -12.178 1.00 81.12 171 ILE A CA 1
ATOM 1376 C C . ILE A 1 171 ? -12.023 -1.117 -11.976 1.00 81.12 171 ILE A C 1
ATOM 1378 O O . ILE A 1 171 ? -12.763 -1.453 -11.051 1.00 81.12 171 ILE A O 1
ATOM 1382 N N . GLY A 1 172 ? -12.342 -0.154 -12.841 1.00 79.06 172 GLY A N 1
ATOM 1383 C CA . GLY A 1 172 ? -13.574 0.632 -12.761 1.00 79.06 172 GLY A CA 1
ATOM 1384 C C . GLY A 1 172 ? -13.563 1.796 -11.761 1.00 79.06 172 GLY A C 1
ATOM 1385 O O . GLY A 1 172 ? -14.500 2.594 -11.779 1.00 79.06 172 GLY A O 1
ATOM 1386 N N . LEU A 1 173 ? -12.526 1.955 -10.928 1.00 80.69 173 LEU A N 1
ATOM 1387 C CA . LEU A 1 173 ? -12.390 3.144 -10.078 1.00 80.69 173 LEU A CA 1
ATOM 1388 C C . LEU A 1 173 ? -12.062 4.398 -10.917 1.00 80.69 173 LEU A C 1
ATOM 1390 O O . LEU A 1 173 ? -11.447 4.294 -11.983 1.00 80.69 173 LEU A O 1
ATOM 1394 N N . PRO A 1 174 ? -12.466 5.603 -10.472 1.00 83.12 174 PRO A N 1
ATOM 1395 C CA . PRO A 1 174 ? -12.247 6.820 -11.244 1.00 83.12 174 PRO A CA 1
ATOM 1396 C C . PRO A 1 174 ? -10.774 7.245 -11.234 1.00 83.12 174 PRO A C 1
ATOM 1398 O O . PRO A 1 174 ? -10.115 7.239 -10.191 1.00 83.12 174 PRO A O 1
ATOM 1401 N N . TYR A 1 175 ? -10.283 7.704 -12.390 1.00 86.81 175 TYR A N 1
ATOM 1402 C CA . TYR A 1 175 ? -9.013 8.425 -12.454 1.00 86.81 175 TYR A CA 1
ATOM 1403 C C . TYR A 1 175 ? -9.183 9.830 -11.871 1.00 86.81 175 TYR A C 1
ATOM 1405 O O . TYR A 1 175 ? -10.088 10.561 -12.284 1.00 86.81 175 TYR A O 1
ATOM 1413 N N . ARG A 1 176 ? -8.312 10.231 -10.944 1.00 88.69 176 ARG A N 1
ATOM 1414 C CA . ARG A 1 176 ? -8.313 11.562 -10.323 1.00 88.69 176 ARG A CA 1
ATOM 1415 C C . ARG A 1 176 ? -6.887 12.046 -10.136 1.00 88.69 176 ARG A C 1
ATOM 1417 O O . ARG A 1 176 ? -6.100 11.374 -9.482 1.00 88.69 176 ARG A O 1
ATOM 1424 N N . TRP A 1 177 ? -6.569 13.214 -10.692 1.00 88.31 177 TRP A N 1
ATOM 1425 C CA . TRP A 1 177 ? -5.263 13.848 -10.508 1.00 88.31 177 TRP A CA 1
ATOM 1426 C C . TRP A 1 177 ? -4.963 14.040 -9.018 1.00 88.31 177 TRP A C 1
ATOM 1428 O O . TRP A 1 177 ? -5.817 14.528 -8.280 1.00 88.31 177 TRP A O 1
ATOM 1438 N N . GLY A 1 178 ? -3.782 13.614 -8.563 1.00 84.31 178 GLY A N 1
ATOM 1439 C CA . GLY A 1 178 ? -3.422 13.629 -7.145 1.00 84.31 178 GLY A CA 1
ATOM 1440 C C . GLY A 1 178 ? -4.042 12.489 -6.323 1.00 84.31 178 GLY A C 1
ATOM 1441 O O . GLY A 1 178 ? -3.654 12.297 -5.171 1.00 84.31 178 GLY A O 1
ATOM 1442 N N . GLY A 1 179 ? -4.941 11.691 -6.902 1.00 83.94 179 GLY A N 1
ATOM 1443 C CA . GLY A 1 179 ? -5.644 10.605 -6.228 1.00 83.94 179 GLY A CA 1
ATOM 1444 C C . GLY A 1 179 ? -4.728 9.451 -5.822 1.00 83.94 179 GLY A C 1
ATOM 1445 O O . GLY A 1 179 ? -3.876 9.004 -6.591 1.00 83.94 179 GLY A O 1
ATOM 1446 N N . GLU A 1 180 ? -4.931 8.936 -4.613 1.00 83.31 180 GLU A N 1
ATOM 1447 C CA . GLU A 1 180 ? -4.116 7.871 -4.013 1.00 83.31 180 GLU A CA 1
ATOM 1448 C C . GLU A 1 180 ? -4.939 6.837 -3.232 1.00 83.31 180 GLU A C 1
ATOM 1450 O O . GLU A 1 180 ? -4.379 6.005 -2.514 1.00 83.31 180 GLU A O 1
ATOM 1455 N N . SER A 1 181 ? -6.270 6.878 -3.345 1.00 78.50 181 SER A N 1
ATOM 1456 C CA . SER A 1 181 ? -7.137 5.981 -2.591 1.00 78.50 181 SER A CA 1
ATOM 1457 C C . SER A 1 181 ? -8.338 5.523 -3.410 1.00 78.50 181 SER A C 1
ATOM 1459 O O . SER A 1 181 ? -8.857 6.279 -4.225 1.00 78.50 181 SER A O 1
ATOM 1461 N N . PRO A 1 182 ? -8.885 4.330 -3.144 1.00 72.94 182 PRO A N 1
ATOM 1462 C CA . PRO A 1 182 ? -10.071 3.890 -3.865 1.00 72.94 182 PRO A CA 1
ATOM 1463 C C . PRO A 1 182 ? -11.306 4.785 -3.672 1.00 72.94 182 PRO A C 1
ATOM 1465 O O . PRO A 1 182 ? -12.152 4.855 -4.556 1.00 72.94 182 PRO A O 1
ATOM 1468 N N . GLY A 1 183 ? -11.429 5.449 -2.514 1.00 70.75 183 GLY A N 1
ATOM 1469 C CA . GLY A 1 183 ? -12.574 6.312 -2.203 1.00 70.75 183 GLY A CA 1
ATOM 1470 C C . GLY A 1 183 ? -12.519 7.663 -2.914 1.00 70.75 183 GLY A C 1
ATOM 1471 O O . GLY A 1 183 ? -13.559 8.232 -3.228 1.00 70.75 183 GLY A O 1
ATOM 1472 N N . THR A 1 184 ? -11.313 8.162 -3.190 1.00 77.56 184 THR A N 1
ATOM 1473 C CA . THR A 1 184 ? -11.088 9.431 -3.895 1.00 77.56 184 THR A CA 1
ATOM 1474 C C . THR A 1 184 ? -10.668 9.242 -5.348 1.00 77.56 184 THR A C 1
ATOM 1476 O O . THR A 1 184 ? -10.567 10.227 -6.066 1.00 77.56 184 THR A O 1
ATOM 1479 N N . GLY A 1 185 ? -10.456 8.005 -5.802 1.00 82.44 185 GLY A N 1
ATOM 1480 C CA . GLY A 1 185 ? -9.862 7.696 -7.098 1.00 82.44 185 GLY A CA 1
ATOM 1481 C C . GLY A 1 185 ? -8.332 7.727 -7.079 1.00 82.44 185 GLY A C 1
ATOM 1482 O O . GLY A 1 185 ? -7.692 8.100 -6.092 1.00 82.44 185 GLY A O 1
ATOM 1483 N N . PHE A 1 186 ? -7.737 7.333 -8.201 1.00 86.25 186 PHE A N 1
ATOM 1484 C CA . PHE A 1 186 ? -6.284 7.242 -8.350 1.00 86.25 186 PHE A CA 1
ATOM 1485 C C . PHE A 1 186 ? -5.777 8.061 -9.536 1.00 86.25 186 PHE A C 1
ATOM 1487 O O . PHE A 1 186 ? -6.425 8.089 -10.580 1.00 86.25 186 PHE A O 1
ATOM 1494 N N . ASP A 1 187 ? -4.589 8.654 -9.419 1.00 89.44 187 ASP A N 1
ATOM 1495 C CA . ASP A 1 187 ? -3.768 8.955 -10.597 1.00 89.44 187 ASP A CA 1
ATOM 1496 C C . ASP A 1 187 ? -2.834 7.782 -10.935 1.00 89.44 187 ASP A C 1
ATOM 1498 O O . ASP A 1 187 ? -2.839 6.748 -10.264 1.00 89.44 187 ASP A O 1
ATOM 1502 N N . CYS A 1 188 ? -2.037 7.920 -11.999 1.00 89.88 188 CYS A N 1
ATOM 1503 C CA . CYS A 1 188 ? -1.164 6.849 -12.483 1.00 89.88 188 CYS A CA 1
ATOM 1504 C C . CYS A 1 188 ? -0.190 6.336 -11.410 1.00 89.88 188 CYS A C 1
ATOM 1506 O O . CYS A 1 188 ? -0.081 5.132 -11.187 1.00 89.88 188 CYS A O 1
ATOM 1508 N N . SER A 1 189 ? 0.484 7.251 -10.721 1.00 89.25 189 SER A N 1
ATOM 1509 C CA . SER A 1 189 ? 1.503 6.936 -9.720 1.00 89.25 189 SER A CA 1
ATOM 1510 C C . SER A 1 189 ? 0.923 6.617 -8.339 1.00 89.25 189 SER A C 1
ATOM 1512 O O . SER A 1 189 ? 1.486 5.807 -7.603 1.00 89.25 189 SER A O 1
ATOM 1514 N N . GLY A 1 190 ? -0.234 7.186 -7.994 1.00 89.00 190 GLY A N 1
ATOM 1515 C CA . GLY A 1 190 ? -0.995 6.832 -6.800 1.00 89.00 190 GLY A CA 1
ATOM 1516 C C . GLY A 1 190 ? -1.551 5.411 -6.885 1.00 89.00 190 GLY A C 1
ATOM 1517 O O . GLY A 1 190 ? -1.516 4.678 -5.897 1.00 89.00 190 GLY A O 1
ATOM 1518 N N . PHE A 1 191 ? -1.984 4.986 -8.077 1.00 91.25 191 PHE A N 1
ATOM 1519 C CA . PHE A 1 191 ? -2.425 3.617 -8.344 1.00 91.25 191 PHE A CA 1
ATOM 1520 C C . PHE A 1 191 ? -1.304 2.594 -8.122 1.00 91.25 191 PHE A C 1
ATOM 1522 O O . PHE A 1 191 ? -1.467 1.662 -7.331 1.00 91.25 191 PHE A O 1
ATOM 1529 N N . THR A 1 192 ? -0.149 2.770 -8.772 1.00 92.94 192 THR A N 1
ATOM 1530 C CA . THR A 1 192 ? 1.001 1.861 -8.617 1.00 92.94 192 THR A CA 1
ATOM 1531 C C . THR A 1 192 ? 1.493 1.839 -7.172 1.00 92.94 192 THR A C 1
ATOM 1533 O O . THR A 1 192 ? 1.705 0.759 -6.616 1.00 92.94 192 THR A O 1
ATOM 1536 N N . MET A 1 193 ? 1.583 3.005 -6.521 1.00 89.12 193 MET A N 1
ATOM 1537 C CA . MET A 1 193 ? 1.954 3.113 -5.111 1.00 89.12 193 MET A CA 1
ATOM 1538 C C . MET A 1 193 ? 1.023 2.286 -4.224 1.00 89.12 193 MET A C 1
ATOM 1540 O O . MET A 1 193 ? 1.500 1.496 -3.408 1.00 89.12 193 MET A O 1
ATOM 1544 N N . ALA A 1 194 ? -0.294 2.419 -4.396 1.00 84.81 194 ALA A N 1
ATOM 1545 C CA . ALA A 1 194 ? -1.263 1.650 -3.630 1.00 84.81 194 ALA A CA 1
ATOM 1546 C C . ALA A 1 194 ? -1.112 0.144 -3.887 1.00 84.81 194 ALA A C 1
ATOM 1548 O O . ALA A 1 194 ? -0.943 -0.620 -2.939 1.00 84.81 194 ALA A O 1
ATOM 1549 N N . VAL A 1 195 ? -1.093 -0.294 -5.150 1.00 88.75 195 VAL A N 1
ATOM 1550 C C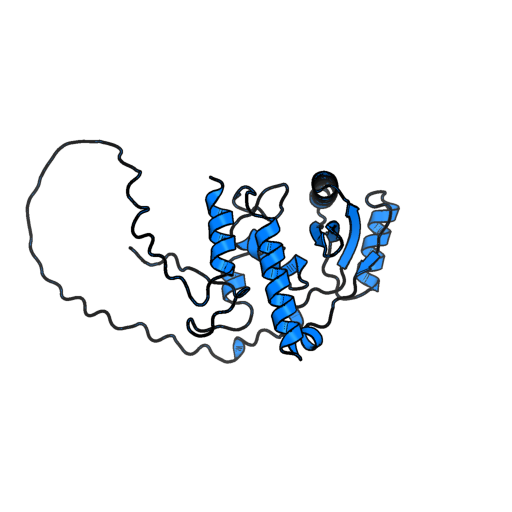A . VAL A 1 195 ? -0.983 -1.716 -5.519 1.00 88.75 195 VAL A CA 1
ATOM 1551 C C . VAL A 1 195 ? 0.250 -2.379 -4.895 1.00 88.75 195 VAL A C 1
ATOM 1553 O O . VAL A 1 195 ? 0.145 -3.467 -4.321 1.00 88.75 195 VAL A O 1
ATOM 1556 N N . TYR A 1 196 ? 1.413 -1.731 -4.965 1.00 88.62 196 TYR A N 1
ATOM 1557 C CA . TYR A 1 196 ? 2.655 -2.273 -4.409 1.00 88.62 196 TYR A CA 1
ATOM 1558 C C . TYR A 1 196 ? 2.633 -2.271 -2.883 1.00 88.62 196 TYR A C 1
ATOM 1560 O O . TYR A 1 196 ? 3.002 -3.272 -2.259 1.00 88.62 196 TYR A O 1
ATOM 1568 N N . ARG A 1 197 ? 2.108 -1.206 -2.267 1.00 84.06 197 ARG A N 1
ATOM 1569 C CA . ARG A 1 197 ? 2.050 -1.086 -0.807 1.00 84.06 197 ARG A CA 1
ATOM 1570 C C . ARG A 1 197 ? 1.133 -2.127 -0.179 1.00 84.06 197 ARG A C 1
ATOM 1572 O O . ARG A 1 197 ? 1.478 -2.749 0.824 1.00 84.06 197 ARG A O 1
ATOM 1579 N N . LEU A 1 198 ? 0.022 -2.437 -0.832 1.00 80.38 198 LEU A N 1
ATOM 1580 C CA . LEU A 1 198 ? -0.855 -3.544 -0.448 1.00 80.38 198 LEU A CA 1
ATOM 1581 C C . LEU A 1 198 ? -0.177 -4.917 -0.483 1.00 80.38 198 LEU A C 1
ATOM 1583 O O . LEU A 1 198 ? -0.614 -5.845 0.195 1.00 80.38 198 LEU A O 1
ATOM 1587 N N . ASN A 1 199 ? 0.916 -5.027 -1.229 1.00 82.69 199 ASN A N 1
ATOM 1588 C CA . ASN A 1 199 ? 1.722 -6.229 -1.368 1.00 82.69 199 ASN A CA 1
ATOM 1589 C C . ASN A 1 199 ? 3.027 -6.189 -0.562 1.00 82.69 199 ASN A C 1
ATOM 1591 O O . ASN A 1 199 ? 3.877 -7.062 -0.742 1.00 82.69 199 ASN A O 1
ATOM 1595 N N . GLY A 1 200 ? 3.162 -5.227 0.358 1.00 79.25 200 GLY A N 1
ATOM 1596 C CA . GLY A 1 200 ? 4.317 -5.109 1.247 1.00 79.25 200 GLY A CA 1
ATOM 1597 C C . GLY A 1 200 ? 5.490 -4.324 0.661 1.00 79.25 200 GLY A C 1
ATOM 1598 O O . GLY A 1 200 ? 6.567 -4.345 1.251 1.00 79.25 200 GLY A O 1
ATOM 1599 N N . LEU A 1 201 ? 5.305 -3.655 -0.480 1.00 83.94 201 LEU A N 1
ATOM 1600 C CA . LEU A 1 201 ? 6.359 -2.932 -1.190 1.00 83.94 201 LEU A CA 1
ATOM 1601 C C . LEU A 1 201 ? 6.090 -1.428 -1.158 1.00 83.94 201 LEU A C 1
ATOM 1603 O O . LEU A 1 201 ? 5.030 -0.966 -1.568 1.00 83.94 201 LEU A O 1
ATOM 1607 N N . ASN A 1 202 ? 7.042 -0.645 -0.675 1.00 83.62 202 ASN A N 1
ATOM 1608 C CA . ASN A 1 202 ? 6.927 0.798 -0.630 1.00 83.62 202 ASN A CA 1
ATOM 1609 C C . ASN A 1 202 ? 7.391 1.408 -1.957 1.00 83.62 202 ASN A C 1
ATOM 1611 O O . ASN A 1 202 ? 8.508 1.153 -2.399 1.00 83.62 202 ASN A O 1
ATOM 1615 N N . LEU A 1 203 ? 6.542 2.235 -2.566 1.00 84.94 203 LEU A N 1
ATOM 1616 C CA . LEU A 1 203 ? 6.905 3.052 -3.719 1.00 84.94 203 LEU A CA 1
ATOM 1617 C C . LEU A 1 203 ? 6.778 4.539 -3.376 1.00 84.94 203 LEU A C 1
ATOM 1619 O O . LEU A 1 203 ? 5.908 4.908 -2.577 1.00 84.94 203 LEU A O 1
ATOM 1623 N N . PRO A 1 204 ? 7.617 5.397 -3.980 1.00 86.25 204 PRO A N 1
ATOM 1624 C CA . PRO A 1 204 ? 7.457 6.840 -3.884 1.00 86.25 204 PRO A CA 1
ATOM 1625 C C . PRO A 1 204 ? 6.179 7.306 -4.597 1.00 86.25 204 PRO A C 1
ATOM 1627 O O . PRO A 1 204 ? 5.608 6.593 -5.426 1.00 86.25 204 PRO A O 1
ATOM 1630 N N . ARG A 1 205 ? 5.719 8.519 -4.271 1.00 86.12 205 ARG A N 1
ATOM 1631 C CA . ARG A 1 205 ? 4.419 9.028 -4.728 1.00 86.12 205 ARG A CA 1
ATOM 1632 C C . ARG A 1 205 ? 4.383 9.387 -6.213 1.00 86.12 205 ARG A C 1
ATOM 1634 O O . ARG A 1 205 ? 3.326 9.224 -6.816 1.00 86.12 205 ARG A O 1
ATOM 1641 N N . SER A 1 206 ? 5.473 9.900 -6.787 1.00 86.75 206 SER A N 1
ATOM 1642 C CA . SER A 1 206 ? 5.490 10.393 -8.172 1.00 86.75 206 SER A CA 1
ATOM 1643 C C . SER A 1 206 ? 6.025 9.357 -9.159 1.00 86.75 206 SER A C 1
ATOM 1645 O O . SER A 1 206 ? 6.927 8.582 -8.839 1.00 86.75 206 SER A O 1
ATOM 1647 N N . SER A 1 207 ? 5.509 9.373 -10.391 1.00 86.56 207 SER A N 1
ATOM 1648 C CA . SER A 1 207 ? 5.977 8.499 -11.477 1.00 86.56 207 SER A CA 1
ATOM 1649 C C . SER A 1 207 ? 7.464 8.699 -11.787 1.00 86.56 207 SER A C 1
ATOM 1651 O O . SER A 1 207 ? 8.170 7.722 -12.014 1.00 86.56 207 SER A O 1
ATOM 1653 N N . TYR A 1 208 ? 7.961 9.939 -11.722 1.00 82.94 208 TYR A N 1
ATOM 1654 C CA . TYR A 1 208 ? 9.380 10.254 -11.914 1.00 82.94 208 TYR A CA 1
ATOM 1655 C C . TYR A 1 208 ? 10.273 9.585 -10.863 1.00 82.94 208 TYR A C 1
ATOM 1657 O O . TYR A 1 208 ? 11.292 8.983 -11.198 1.00 82.94 208 TYR A O 1
ATOM 1665 N N . GLN A 1 209 ? 9.881 9.641 -9.586 1.00 84.94 209 GLN A N 1
ATOM 1666 C CA . GLN A 1 209 ? 10.617 8.946 -8.532 1.00 84.94 209 GLN A CA 1
ATOM 1667 C C . GLN A 1 209 ? 10.509 7.430 -8.692 1.00 84.94 209 GLN A C 1
ATOM 1669 O O . GLN A 1 209 ? 11.510 6.746 -8.523 1.00 84.94 209 GLN A O 1
ATOM 1674 N N . GLN A 1 210 ? 9.329 6.909 -9.046 1.00 86.44 210 GLN A N 1
ATOM 1675 C CA . GLN A 1 210 ? 9.124 5.477 -9.275 1.00 86.44 210 GLN A CA 1
ATOM 1676 C C . GLN A 1 210 ? 9.981 4.945 -10.432 1.00 86.44 210 GLN A C 1
ATOM 1678 O O . GLN A 1 210 ? 10.513 3.849 -10.314 1.00 86.44 210 GLN A O 1
ATOM 1683 N N . TRP A 1 211 ? 10.168 5.717 -11.507 1.00 81.94 211 TRP A N 1
ATOM 1684 C CA . TRP A 1 211 ? 11.041 5.352 -12.630 1.00 81.94 211 TRP A CA 1
ATOM 1685 C C . TRP A 1 211 ? 12.504 5.184 -12.201 1.00 81.94 211 TRP A C 1
ATOM 1687 O O . TRP A 1 211 ? 13.198 4.282 -12.663 1.00 81.94 211 TRP A O 1
ATOM 1697 N N . ARG A 1 212 ? 12.961 6.021 -11.262 1.00 80.81 212 ARG A N 1
ATOM 1698 C CA . ARG A 1 212 ? 14.307 5.944 -10.673 1.00 80.81 212 ARG A CA 1
ATOM 1699 C C . ARG A 1 212 ? 14.405 4.941 -9.521 1.00 80.81 212 ARG A C 1
ATOM 1701 O O . ARG A 1 212 ? 15.435 4.890 -8.856 1.00 80.81 212 ARG A O 1
ATOM 1708 N N . TYR A 1 213 ? 13.342 4.191 -9.242 1.00 76.19 213 TYR A N 1
ATOM 1709 C CA . TYR A 1 213 ? 13.254 3.306 -8.090 1.00 76.19 213 TYR A CA 1
ATOM 1710 C C . TYR A 1 213 ? 13.270 1.836 -8.517 1.00 76.19 213 TYR A C 1
ATOM 1712 O O . TYR A 1 213 ? 12.541 1.429 -9.417 1.00 76.19 213 TYR A O 1
ATOM 1720 N N . GLY A 1 214 ? 14.055 1.009 -7.824 1.00 76.19 214 GLY A N 1
ATOM 1721 C CA . GLY A 1 214 ? 14.130 -0.430 -8.089 1.00 76.19 214 GLY A CA 1
ATOM 1722 C C . GLY A 1 214 ? 15.227 -0.815 -9.084 1.00 76.19 214 GLY A C 1
ATOM 1723 O O . GLY A 1 214 ? 16.289 -0.207 -9.106 1.00 76.19 214 GLY A O 1
ATOM 1724 N N . ILE A 1 215 ? 15.002 -1.887 -9.849 1.00 81.69 215 ILE A N 1
ATOM 1725 C CA . ILE A 1 215 ? 15.989 -2.462 -10.778 1.00 81.69 215 ILE A CA 1
ATOM 1726 C C . ILE A 1 215 ? 15.462 -2.290 -12.208 1.00 81.69 215 ILE A C 1
ATOM 1728 O O . ILE A 1 215 ? 14.320 -2.689 -12.452 1.00 81.69 215 ILE A O 1
ATOM 1732 N N . PRO A 1 216 ? 16.255 -1.756 -13.158 1.00 82.50 216 PRO A N 1
ATOM 1733 C CA . PRO A 1 216 ? 15.820 -1.624 -14.542 1.00 82.50 216 PRO A CA 1
ATOM 1734 C C . PRO A 1 216 ? 15.598 -3.002 -15.176 1.00 82.50 216 PRO A C 1
ATOM 1736 O O . PRO A 1 216 ? 16.400 -3.919 -14.989 1.00 82.50 216 PRO A O 1
ATOM 1739 N N . VAL A 1 217 ? 14.520 -3.139 -15.945 1.00 82.25 217 VAL A N 1
ATOM 1740 C CA . VAL A 1 217 ? 14.178 -4.362 -16.683 1.00 82.25 217 VAL A CA 1
ATOM 1741 C C . VAL A 1 217 ? 14.150 -4.016 -18.166 1.00 82.25 217 VAL A C 1
ATOM 1743 O O . VAL A 1 217 ? 13.481 -3.065 -18.562 1.00 82.25 217 VAL A O 1
ATOM 1746 N N . SER A 1 218 ? 14.895 -4.760 -18.985 1.00 84.69 218 SER A N 1
ATOM 1747 C CA . SER A 1 218 ? 14.838 -4.592 -20.438 1.00 84.69 218 SER A CA 1
ATOM 1748 C C . SER A 1 218 ? 13.548 -5.179 -21.006 1.00 84.69 218 SER A C 1
ATOM 1750 O O . SER A 1 218 ? 12.977 -6.108 -20.438 1.00 84.69 218 SER A O 1
ATOM 1752 N N . GLU A 1 219 ? 13.101 -4.652 -22.145 1.00 81.88 219 GLU A N 1
ATOM 1753 C CA . GLU A 1 219 ? 11.807 -4.984 -22.753 1.00 81.88 219 GLU A CA 1
ATOM 1754 C C . GLU A 1 219 ? 11.593 -6.496 -22.942 1.00 81.88 219 GLU A C 1
ATOM 1756 O O . GLU A 1 219 ? 10.576 -7.040 -22.513 1.00 81.88 219 GLU A O 1
ATOM 1761 N N . GLY A 1 220 ? 12.602 -7.210 -23.457 1.00 87.44 220 GLY A N 1
ATOM 1762 C CA . GLY A 1 220 ? 12.556 -8.669 -23.636 1.00 87.44 220 GLY A CA 1
ATOM 1763 C C . GLY A 1 220 ? 12.485 -9.488 -22.337 1.00 87.44 220 GLY A C 1
ATOM 1764 O O . GLY A 1 220 ? 12.280 -10.698 -22.384 1.00 87.44 220 GLY A O 1
ATOM 1765 N N . HIS A 1 221 ? 12.638 -8.853 -21.172 1.00 86.06 221 HIS A N 1
ATOM 1766 C CA . HIS A 1 221 ? 12.593 -9.493 -19.855 1.00 86.06 221 HIS A CA 1
ATOM 1767 C C . HIS A 1 221 ? 11.422 -9.021 -18.989 1.00 86.06 221 HIS A C 1
ATOM 1769 O O . HIS A 1 221 ? 11.347 -9.411 -17.816 1.00 86.06 221 HIS A O 1
ATOM 1775 N N . LEU A 1 222 ? 10.510 -8.215 -19.544 1.00 87.56 222 LEU A N 1
ATOM 1776 C CA . LEU A 1 222 ? 9.305 -7.782 -18.846 1.00 87.56 222 LEU A CA 1
ATOM 1777 C C . LEU A 1 222 ? 8.473 -8.983 -18.402 1.00 87.56 222 LEU A C 1
ATOM 1779 O O . LEU A 1 222 ? 8.309 -9.977 -19.112 1.00 87.56 222 LEU A O 1
ATOM 1783 N N . ARG A 1 223 ? 7.941 -8.891 -17.188 1.00 88.38 223 ARG A N 1
ATOM 1784 C CA . ARG A 1 223 ? 7.078 -9.899 -16.581 1.00 88.38 223 ARG A CA 1
ATOM 1785 C C . ARG A 1 223 ? 5.927 -9.199 -15.864 1.00 88.38 223 ARG A C 1
ATOM 1787 O O . ARG A 1 223 ? 6.065 -8.076 -15.387 1.00 88.38 223 ARG A O 1
ATOM 1794 N N . ALA A 1 224 ? 4.809 -9.901 -15.692 1.00 89.31 224 ALA A N 1
ATOM 1795 C CA . ALA A 1 224 ? 3.641 -9.358 -14.999 1.00 89.31 224 ALA A CA 1
ATOM 1796 C C . ALA A 1 224 ? 3.992 -8.815 -13.600 1.00 89.31 224 ALA A C 1
ATOM 1798 O O . ALA A 1 224 ? 4.646 -9.497 -12.799 1.00 89.31 224 ALA A O 1
ATOM 1799 N N . GLY A 1 225 ? 3.557 -7.589 -13.308 1.00 88.31 225 GLY A N 1
ATOM 1800 C CA . GLY A 1 225 ? 3.921 -6.874 -12.087 1.00 88.31 225 GLY A CA 1
ATOM 1801 C C . GLY A 1 225 ? 5.262 -6.137 -12.155 1.00 88.31 225 GLY A C 1
ATOM 1802 O O . GLY A 1 225 ? 5.789 -5.805 -11.098 1.00 88.31 225 GLY A O 1
ATOM 1803 N N . ASP A 1 226 ? 5.830 -5.917 -13.342 1.00 90.75 226 ASP A N 1
ATOM 1804 C CA . ASP A 1 226 ? 6.848 -4.881 -13.563 1.00 90.75 226 ASP A CA 1
ATOM 1805 C C . ASP A 1 226 ? 6.157 -3.549 -13.920 1.00 90.75 226 ASP A C 1
ATOM 1807 O O . ASP A 1 226 ? 5.046 -3.539 -14.455 1.00 90.75 226 ASP A O 1
ATOM 1811 N N . LEU A 1 227 ? 6.788 -2.418 -13.582 1.00 90.88 227 LEU A N 1
ATOM 1812 C CA . LEU A 1 227 ? 6.282 -1.087 -13.928 1.00 90.88 227 LEU A CA 1
ATOM 1813 C C . LEU A 1 227 ? 6.844 -0.642 -15.277 1.00 90.88 227 LEU A C 1
ATOM 1815 O O . LEU A 1 227 ? 8.048 -0.729 -15.510 1.00 90.88 227 LEU A O 1
ATOM 1819 N N . VAL A 1 228 ? 5.971 -0.110 -16.129 1.00 89.81 228 VAL A N 1
ATOM 1820 C CA . VAL A 1 228 ? 6.334 0.489 -17.417 1.00 89.81 228 VAL A CA 1
ATOM 1821 C C . VAL A 1 228 ? 6.120 1.996 -17.330 1.00 89.81 228 VAL A C 1
ATOM 1823 O O . VAL A 1 228 ? 5.084 2.455 -16.845 1.00 89.81 228 VAL A O 1
ATOM 1826 N N . PHE A 1 229 ? 7.105 2.762 -17.792 1.00 85.75 229 PHE A N 1
ATOM 1827 C CA . PHE A 1 229 ? 7.106 4.222 -17.742 1.00 85.75 229 PHE A CA 1
ATOM 1828 C C . PHE A 1 229 ? 7.146 4.793 -19.157 1.00 85.75 229 PHE A C 1
ATOM 1830 O O . PHE A 1 229 ? 7.875 4.293 -20.009 1.00 85.75 229 PHE A O 1
ATOM 1837 N N . PHE A 1 230 ? 6.380 5.857 -19.388 1.00 81.94 230 PHE A N 1
ATOM 1838 C CA . PHE A 1 230 ? 6.270 6.520 -20.685 1.00 81.94 230 PHE A CA 1
ATOM 1839 C C . PHE A 1 230 ? 6.833 7.938 -20.575 1.00 81.94 230 PHE A C 1
ATOM 1841 O O . PHE A 1 230 ? 6.442 8.691 -19.682 1.00 81.94 230 PHE A O 1
ATOM 1848 N N . GLY A 1 231 ? 7.756 8.295 -21.469 1.00 74.69 231 GLY A N 1
ATOM 1849 C CA . GLY A 1 231 ? 8.254 9.662 -21.605 1.00 74.69 231 GLY A CA 1
ATOM 1850 C C . GLY A 1 231 ? 7.343 10.475 -22.520 1.00 74.69 231 GLY A C 1
ATOM 1851 O O . GLY A 1 231 ? 6.949 9.997 -23.577 1.00 74.69 231 GLY A O 1
ATOM 1852 N N . THR A 1 232 ? 7.021 11.709 -22.140 1.00 60.78 232 THR A N 1
ATOM 1853 C CA . THR A 1 232 ? 6.154 12.606 -22.929 1.00 60.78 232 THR A CA 1
ATOM 1854 C C . THR A 1 232 ? 6.917 13.429 -23.975 1.00 60.78 232 THR A C 1
ATOM 1856 O O . THR A 1 232 ? 6.369 14.373 -24.529 1.00 60.78 232 THR A O 1
ATOM 1859 N N . SER A 1 233 ? 8.181 13.097 -24.251 1.00 53.47 233 SER A N 1
ATOM 1860 C CA . SER A 1 233 ? 9.058 13.848 -25.166 1.00 53.47 233 SER A CA 1
ATOM 1861 C C . SER A 1 233 ? 9.057 13.331 -26.614 1.00 53.47 233 SER A C 1
ATOM 1863 O O . SER A 1 233 ? 9.993 13.619 -27.352 1.00 53.47 233 SER A O 1
ATOM 1865 N N . GLY A 1 234 ? 8.055 12.552 -27.026 1.00 43.19 234 GLY A N 1
ATOM 1866 C CA . GLY A 1 234 ? 7.924 12.058 -28.399 1.00 43.19 234 GLY A CA 1
ATOM 1867 C C . GLY A 1 234 ? 6.653 12.585 -29.049 1.00 43.19 234 GLY A C 1
ATOM 1868 O O . GLY A 1 234 ? 5.555 12.288 -28.584 1.00 43.19 234 GLY A O 1
ATOM 1869 N N . HIS A 1 235 ? 6.798 13.371 -30.112 1.00 39.44 235 HIS A N 1
ATOM 1870 C CA . HIS A 1 235 ? 5.737 13.535 -31.096 1.00 39.44 235 HIS A CA 1
ATOM 1871 C C . HIS A 1 235 ? 5.449 12.179 -31.749 1.00 39.44 235 HIS A C 1
ATOM 1873 O O . HIS A 1 235 ? 6.385 11.577 -32.265 1.00 39.44 235 HIS A O 1
ATOM 1879 N N . GLY A 1 236 ? 4.171 11.783 -31.773 1.00 32.06 236 GLY A N 1
ATOM 1880 C CA . GLY A 1 236 ? 3.627 10.790 -32.710 1.00 32.06 236 GLY A CA 1
ATOM 1881 C C . GLY A 1 236 ? 3.849 9.336 -32.341 1.00 32.06 236 GLY A C 1
ATOM 1882 O O . GLY A 1 236 ? 4.992 8.862 -32.489 1.00 32.06 236 GLY A O 1
#

Foldseek 3Di:
DLVPLVVLLVVLADDDDDDDDPPDDDPPDDDDDDDDDDDDDDDDDPDPDDPDDDPDDDPVLCPDPVQFFFAKKKWQDWALDPVVLQVLCVLCVVVVWNKAWFQDPVNIIIIMTDRDNDPVRNVVVVVVCCVVVSGPDIDIDGIDPVCVLPVDPVSVVVLLVQLSVRSVVLRRQDADVVDQYSNRHHHSQSSLQRSSVVSRTHDDRDPVRNVSDDDDDDPVRDHNNDDDDDDPPDDD

=== Feature glossary ===
Legend for the data blocks above and below:

— What the protein is —

The amino-acid sequence is the protein's primary structure: the linear order of residues from the N-terminus to the C-terminus, written in one-letter code. Everything else here — the 3D coordinates, the secondary structure, the domain annotations — is ultimately a consequence of this string.

Database cross-references. InterPro integrates a dozen domain/family signature databases into unified entries with residue-range hits. GO terms attach function/process/location labels with evidence codes. CATH codes position the fold in a four-level structural taxonomy. Organism is the NCBI-taxonomy species name.

— Where its atoms are —

The mmCIF block holds the 3D Cartesian coordinates of each backbone atom (N, Cα, C, O) in ångströms. mmCIF is the PDB's canonical archive format — a tagged-loop text representation of the atomic model.

The six renders are orthographic views along the three Cartesian axes in both directions. Representation (cartoon, sticks, or surface) and color scheme (sequence-rainbow or by-chain) vary across proteins so the training set covers all the common visualization conventions.

— Local backbone conformation —

Secondary structure is the local, repeating backbone conformation. DSSP classifies it into eight states by reading the hydrogen-bond network: three helix types (H, G, I), two β types (E, B), two non-regular types (T, S), and unstructured coil (-).

SS3 is a coarse helix/strand/coil call (letters a/b/c) made by the P-SEA algorithm from inter-Cα distances and dihedrals. It is less detailed than DSSP but needs only Cα positions.

Backbone dihedral angles. Every residue except chain termini has a φ (preceding-C → N → Cα → C) and a ψ (N → Cα → C → next-N). They are reported in degrees following the IUPAC sign convention. Secondary structure is essentially a statement about which (φ, ψ) basin each residue occupies.

— Global shape and packing —

The geometric summary reports three shape descriptors. Rg (radius of gyration) measures how spread out the Cα atoms are about their centre of mass; compact globular proteins have small Rg, elongated or unfolded ones large. Cα contacts (<8 Å, |i−j|>4) count long-range residue pairs in spatial proximity — high for tightly packed folds, near zero for rods or random coil. The bounding-box extents give the protein's footprint along x, y, z in Å.

Solvent accessibility: the surface area of each residue that a 1.4 Å water probe can touch, in Å². When only backbone atoms are present the absolute values are lower than full-atom SASA (side chains contribute most of the area) and are flagged as backbone-only.

Plot images: a contact map (which residues are close in 3D, as an N×N binary image), a Ramachandran scatter (backbone torsion angles, revealing secondary-structure composition at a glance), and — for AlphaFold structures — a PAE heatmap (pairwise prediction confidence).

— Structural neighborhood —

Foldseek's 3Di representation compresses backbone geometry into a per-residue letter drawn from a learned twenty-state alphabet. It captures the tertiary interaction pattern around each residue — which residues are packed against it in space, regardless of where they are in sequence.

Structural nearest neighbors (via Foldseek easy-search vs the PDB). Reported per hit: target PDB id, E-value, and alignment TM-score. A TM-score above ~0.5 is the conventional threshold for 'same fold'.

— Confidence and disorder —

pLDDT (predicted Local Distance Difference Test) is AlphaFold's per-residue confidence score, ranging from 0 to 100. Values above 90 indicate high confidence (typically well-packed cores); 70–90 is confident; 50–70 low confidence; below 50 usually means the region is disordered or the prediction is unreliable there. AlphaFold stores pLDDT in the mmCIF B-factor column.

For experimental (PDB) structures, the B-factor (temperature factor) quantifies the positional spread of each atom in the crystal — a combination of thermal vibration and static disorder — in units of Å². High B-factors mark flexible loops or poorly resolved regions; low B-factors mark the rigid, well-ordered core.

Predicted Aligned Error (PAE) is an AlphaFold confidence matrix: entry (i, j) is the expected error in the position of residue j, in ångströms, when the prediction is superimposed on the true structure at residue i. Low PAE within a block of residues means that block is internally rigid and well-predicted; high PAE between two blocks means their relative placement is uncertain even if each block individually is confident.